Protein AF-0000000079834882 (afdb_homodimer)

Secondary structure (DSSP, 8-state):
----------------------HHHHTPBPSS--HHHH-EEEEEEEEEEEEEEE--HHHH-SEEEEEEETTEEEEEEEETTEEEEEEEEEEEETTEEEEEETTTEEEEEEEE--S-TTEEEEEEEEEETTEEEEEEEEEESSSS--HHHHHHHHHHHHHTTPPPPEE--TTSPPPPPHHHHHHHHHHHHH-/----------------------HHHHTPBPSS--HHHH-EEEEEEEEEEEEEEE--HHHH-SEEEEEEETTEEEEEEEETTEEEEEEEEEEEETTEEEEEETTTEEEEEEEE--S-TTEEEEEEEEEETTEEEEEEEEEESSSS--HHHHHHHHHHHHHTTPPPPEE--TTSPPPPPHHHHHHHHHHHHH-

Seque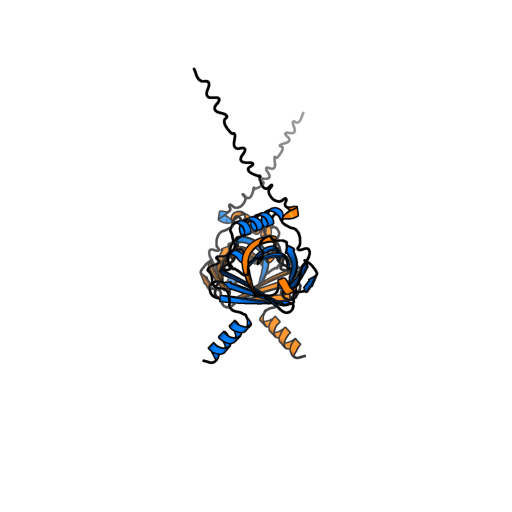nce (382 aa):
MFAVCAIALLCLVCVSDSAPLACKDLVQPMRNLDPPQLEGTWALVAGSLKIIESRSPIELSDSVRVDFYNSTYTQANLFDGQCRYFSSNILIEGHNYNFKVGQSATFNGTLYETSCVDCVVLSFNVDAPTYKSMELYLFSKRREVDQKELEEFGSQVECLNMPKHSVLDPTKELCPDQAAAAAQGENRTKDMFAVCAIALLCLVCVSDSAPLACKDLVQPMRNLDPPQLEGTWALVAGSLKIIESRSPIELSDSVRVDFYNSTYTQANLFDGQCRYFSSNILIEGHNYNFKVGQSATFNGTLYETSCVDCVVLSFNVDAPTYKSMELYLFSKRREVDQKELEEFGSQVECLNMPKHSVLDPTKELCPDQAAAAAQGENRTKD

Nearest PDB structures (foldseek):
  5x7y-assembly1_A  TM=7.797E-01  e=7.920E-04  Canis lupus familiaris
  3zq3-assembly2_B  TM=7.073E-01  e=7.920E-04  Rattus norvegicus
  2dm5-assembly1_A  TM=7.764E-01  e=3.639E-03  Mus musculus
  3kfi-assembly1_A  TM=7.145E-01  e=2.354E-03  Mus musculus
  2q39-assembly1_B  TM=7.006E-01  e=1.142E-02  Bos taurus

Foldseek 3Di:
DPPPPPPPPPPPPPPVPVPPPDPPVVPDPDPDDDVVVVDDDDDDDDDDDDDPDDDDPQRQFLDKDWDDDPQKIKIWTHGPNDIDIDMWGKDDDPQWIKTDDPDFKIKIKGWDDAPDPFKTWMWIWIDGPVDTDIDIDIGGPQLDDDPVRVVVSQVVCVVVVHPGDDRHDSVGDTDDDPVVVVVVVVVVVVD/DPPPPPPPPPPPPCPVPVPPPDPPVVPDPDPDDDVVVVDDDDDDDDDDDDDPDDDDPQRQFLDKDWDDDPQKIKIWTHGPNDIDIDMWGKDDDPQWIKTDDPDFKIKIKGWDDAPDPFKTWMWIWIDGPVDTDIDIDIGGPQLDDDPVRVVVSQVVCVVVVHPGDDRHDSVGDTDDDPVVVVVVVVVVVVD

Solvent-accessible surface area (backbone atoms only — not comparable to full-atom values): 20908 Å² total; per-residue (Å²): 135,84,79,75,77,75,75,74,75,73,73,71,71,72,71,72,68,71,64,75,74,52,51,70,70,47,63,29,60,32,86,77,57,53,74,74,72,61,46,44,68,31,23,50,28,32,37,28,65,32,78,74,45,72,50,52,72,68,73,58,33,47,23,38,29,37,34,32,53,94,56,28,39,34,38,28,35,18,41,92,90,40,72,46,79,47,75,32,59,42,48,74,59,68,33,33,33,37,36,50,54,82,92,62,30,40,34,45,30,40,32,36,50,66,90,45,86,65,45,46,37,38,33,35,35,38,47,32,94,53,41,25,33,42,34,39,38,35,31,20,66,67,34,65,74,53,68,68,54,52,49,49,49,51,50,34,35,52,57,69,71,40,49,82,65,47,72,44,56,59,84,47,69,66,50,68,53,68,70,56,46,54,52,51,55,52,53,54,72,70,99,135,83,80,77,75,74,74,75,75,76,73,72,70,70,71,70,68,70,64,74,74,52,51,70,71,46,63,29,61,31,84,78,57,52,71,75,72,63,47,43,70,31,24,52,28,33,37,27,66,33,77,73,44,73,50,52,72,67,73,58,30,48,24,39,29,37,34,32,52,93,57,27,40,34,38,28,35,19,41,93,89,40,70,46,78,48,72,32,60,42,50,74,60,68,32,33,34,38,36,49,54,82,91,64,31,39,34,46,29,40,32,36,50,67,89,47,84,64,45,46,37,39,33,34,34,39,47,32,94,53,40,25,31,41,34,39,36,36,30,20,65,69,35,64,76,53,67,69,53,52,50,50,49,50,48,33,35,52,57,69,71,41,51,82,64,48,71,45,58,58,82,47,67,64,50,69,53,68,70,57,46,54,52,51,54,52,53,55,72,71,98

Radius of gyration: 29.87 Å; Cα contacts (8 Å, |Δi|>4): 740; chains: 2; bounding box: 100×84×102 Å

pLDDT: mean 81.11, std 17.18, range [33.91, 97.69]

Structure (mmCIF, N/CA/C/O backbone):
data_AF-0000000079834882-model_v1
#
loop_
_entity.id
_entity.type
_entity.pdbx_description
1 polymer 'Apolipoprotein M'
#
loop_
_atom_site.group_PDB
_atom_site.id
_atom_site.type_symbol
_atom_site.label_atom_id
_atom_site.label_alt_id
_atom_site.label_comp_id
_atom_site.label_asym_id
_atom_site.label_entity_id
_atom_site.label_seq_id
_atom_site.pdbx_PDB_ins_code
_atom_site.Cartn_x
_atom_site.Cartn_y
_atom_site.Cartn_z
_atom_site.occupancy
_atom_site.B_iso_or_equiv
_atom_site.auth_seq_id
_atom_site.auth_comp_id
_atom_site.auth_asym_id
_atom_site.auth_atom_id
_atom_site.pdbx_PDB_model_num
ATOM 1 N N . MET A 1 1 ? -34.281 -30.344 -70.25 1 35.03 1 MET A N 1
ATOM 2 C CA . MET A 1 1 ? -34.062 -29.359 -69.188 1 35.03 1 MET A CA 1
ATOM 3 C C . MET A 1 1 ? -33.719 -30.047 -67.875 1 35.03 1 MET A C 1
ATOM 5 O O . MET A 1 1 ? -34.531 -30.781 -67.312 1 35.03 1 MET A O 1
ATOM 9 N N . PHE A 1 2 ? -32.469 -30.5 -67.75 1 38.88 2 PHE A N 1
ATOM 10 C CA . PHE A 1 2 ? -31.859 -31.203 -66.562 1 38.88 2 PHE A CA 1
ATOM 11 C C . PHE A 1 2 ? -31.828 -30.297 -65.375 1 38.88 2 PHE A C 1
ATOM 13 O O . PHE A 1 2 ? -31.312 -29.188 -65.375 1 38.88 2 PHE A O 1
ATOM 20 N N . ALA A 1 3 ? -32.844 -30.406 -64.5 1 41.59 3 ALA A N 1
ATOM 21 C CA . ALA A 1 3 ? -32.969 -29.781 -63.188 1 41.59 3 ALA A CA 1
ATOM 22 C C . ALA A 1 3 ? -31.812 -30.188 -62.281 1 41.59 3 ALA A C 1
ATOM 24 O O . ALA A 1 3 ? -31.688 -31.359 -61.906 1 41.59 3 ALA A O 1
ATOM 25 N N . VAL A 1 4 ? -30.625 -29.609 -62.469 1 44.75 4 VAL A N 1
ATOM 26 C CA . VAL A 1 4 ? -29.531 -29.766 -61.531 1 44.75 4 VAL A CA 1
ATOM 27 C C . VAL A 1 4 ? -29.984 -29.328 -60.125 1 44.75 4 VAL A C 1
ATOM 29 O O . VAL A 1 4 ? -30.359 -28.172 -59.938 1 44.75 4 VAL A O 1
ATOM 32 N N . CYS A 1 5 ? -30.547 -30.25 -59.344 1 38.28 5 CYS A N 1
ATOM 33 C CA . CYS A 1 5 ? -30.781 -30.062 -57.906 1 38.28 5 CYS A CA 1
ATOM 34 C C . CYS A 1 5 ? -29.484 -29.781 -57.156 1 38.28 5 CYS A C 1
ATOM 36 O O . CYS A 1 5 ? -28.609 -30.656 -57.094 1 38.28 5 CYS A O 1
ATOM 38 N N . ALA A 1 6 ? -28.984 -28.578 -57.312 1 42.09 6 ALA A N 1
ATOM 39 C CA . ALA A 1 6 ? -27.859 -28.172 -56.5 1 42.09 6 ALA A CA 1
ATOM 40 C C . ALA A 1 6 ? -28.156 -28.406 -55.031 1 42.09 6 ALA A C 1
ATOM 42 O O . ALA A 1 6 ? -29.062 -27.797 -54.469 1 42.09 6 ALA A O 1
ATOM 43 N N . ILE A 1 7 ? -28.016 -29.594 -54.562 1 38.91 7 ILE A N 1
ATOM 44 C CA . ILE A 1 7 ? -28.031 -29.859 -53.125 1 38.91 7 ILE A CA 1
ATOM 45 C C . ILE A 1 7 ? -27.016 -28.969 -52.438 1 38.91 7 ILE A C 1
ATOM 47 O O . ILE A 1 7 ? -25.812 -29.078 -52.688 1 38.91 7 ILE A O 1
ATOM 51 N N . ALA A 1 8 ? -27.406 -27.734 -52.125 1 39.09 8 ALA A N 1
ATOM 52 C CA . ALA A 1 8 ? -26.609 -26.906 -51.219 1 39.09 8 ALA A CA 1
ATOM 53 C C . ALA A 1 8 ? -26.297 -27.656 -49.938 1 39.09 8 ALA A C 1
ATOM 55 O O . ALA A 1 8 ? -27.188 -28 -49.156 1 39.09 8 ALA A O 1
ATOM 56 N N . LEU A 1 9 ? -25.281 -28.484 -49.969 1 40.34 9 LEU A N 1
ATOM 57 C CA . LEU A 1 9 ? -24.75 -29.016 -48.719 1 40.34 9 LEU A CA 1
ATOM 58 C C . LEU A 1 9 ? -24.484 -27.891 -47.719 1 40.34 9 LEU A C 1
ATOM 60 O O . LEU A 1 9 ? -23.594 -27.062 -47.938 1 40.34 9 LEU A O 1
ATOM 64 N N . LEU A 1 10 ? -25.578 -27.375 -47.062 1 43.09 10 LEU A N 1
ATOM 65 C CA . LEU A 1 10 ? -25.375 -26.531 -45.875 1 43.09 10 LEU A CA 1
ATOM 66 C C . LEU A 1 10 ? -24.406 -27.172 -44.906 1 43.09 10 LEU A C 1
ATOM 68 O O . LEU A 1 10 ? -24.719 -28.188 -44.281 1 43.09 10 LEU A O 1
ATOM 72 N N . CYS A 1 11 ? -23.125 -27.094 -45.219 1 38.34 11 CYS A N 1
ATOM 73 C CA . CYS A 1 11 ? -22.141 -27.438 -44.188 1 38.34 11 CYS A CA 1
ATOM 74 C C . CYS A 1 11 ? -22.484 -26.781 -42.875 1 38.34 11 CYS A C 1
ATOM 76 O O . CYS A 1 11 ? -22.391 -25.562 -42.719 1 38.34 11 CYS A O 1
ATOM 78 N N . LEU A 1 12 ? -23.469 -27.328 -42.156 1 39.97 12 LEU A N 1
ATOM 79 C CA . LEU A 1 12 ? -23.594 -26.969 -40.75 1 39.97 12 LEU A CA 1
ATOM 80 C C . LEU A 1 12 ? -22.25 -27 -40.031 1 39.97 12 LEU A C 1
ATOM 82 O O . LEU A 1 12 ? -21.719 -28.078 -39.75 1 39.97 12 LEU A O 1
ATOM 86 N N . VAL A 1 13 ? -21.344 -26.125 -40.375 1 42.19 13 VAL A N 1
ATOM 87 C CA . VAL A 1 13 ? -20.281 -25.953 -39.375 1 42.19 13 VAL A CA 1
ATOM 88 C C . VAL A 1 13 ? -20.891 -25.906 -37.969 1 42.19 13 VAL A C 1
ATOM 90 O O . VAL A 1 13 ? -21.656 -24.984 -37.656 1 42.19 13 VAL A O 1
ATOM 93 N N . CYS A 1 14 ? -21.281 -27.016 -37.375 1 38.53 14 CYS A N 1
ATOM 94 C CA . CYS A 1 14 ? -21.438 -27.016 -35.938 1 38.53 14 CYS A CA 1
ATOM 95 C C . CYS A 1 14 ? -20.344 -26.188 -35.281 1 38.53 14 CYS A C 1
ATOM 97 O O . CYS A 1 14 ? -19.203 -26.641 -35.156 1 38.53 14 CYS A O 1
ATOM 99 N N . VAL A 1 15 ? -20.25 -24.906 -35.562 1 40.78 15 VAL A N 1
ATOM 100 C CA . VAL A 1 15 ? -19.531 -24.125 -34.562 1 40.78 15 VAL A CA 1
ATOM 101 C C . VAL A 1 15 ? -19.844 -24.656 -33.156 1 40.78 15 VAL A C 1
ATOM 103 O O . VAL A 1 15 ? -20.969 -24.516 -32.656 1 40.78 15 VAL A O 1
ATOM 106 N N . SER A 1 16 ? -19.438 -25.891 -32.75 1 37.31 16 SER A N 1
ATOM 107 C CA . SER A 1 16 ? -19.391 -26.188 -31.328 1 37.31 16 SER A CA 1
ATOM 108 C C . SER A 1 16 ? -19.141 -24.938 -30.5 1 37.31 16 SER A C 1
ATOM 110 O O . SER A 1 16 ? -18.047 -24.391 -30.516 1 37.31 16 SER A O 1
ATOM 112 N N . ASP A 1 17 ? -20.016 -24.031 -30.438 1 41.69 17 ASP A N 1
ATOM 113 C CA . ASP A 1 17 ? -19.969 -23.047 -29.359 1 41.69 17 ASP A CA 1
ATOM 114 C C . ASP A 1 17 ? -19.438 -23.656 -28.078 1 41.69 17 ASP A C 1
ATOM 116 O O . ASP A 1 17 ? -20.125 -24.438 -27.406 1 41.69 17 ASP A O 1
ATOM 120 N N . SER A 1 18 ? -18.234 -24.188 -27.984 1 42.41 18 SER A N 1
ATOM 121 C CA . SER A 1 18 ? -17.75 -24.5 -26.641 1 42.41 18 SER A CA 1
ATOM 122 C C . SER A 1 18 ? -18.406 -23.594 -25.609 1 42.41 18 SER A C 1
ATOM 124 O O . SER A 1 18 ? -18.312 -22.359 -25.688 1 42.41 18 SER A O 1
ATOM 126 N N . ALA A 1 19 ? -19.516 -23.812 -25.141 1 46.69 19 ALA A N 1
ATOM 127 C CA . ALA A 1 19 ? -20.172 -23.078 -24.047 1 46.69 19 ALA A CA 1
ATOM 128 C C . ALA A 1 19 ? -19.141 -22.5 -23.094 1 46.69 19 ALA A C 1
ATOM 130 O O . ALA A 1 19 ? -18.172 -23.188 -22.719 1 46.69 19 ALA A O 1
ATOM 131 N N . PRO A 1 20 ? -19 -21.188 -23.094 1 53.41 20 PRO A N 1
ATOM 132 C CA . PRO A 1 20 ? -18.078 -20.641 -22.078 1 53.41 20 PRO A CA 1
ATOM 133 C C . PRO A 1 20 ? -18.109 -21.422 -20.766 1 53.41 20 PRO A C 1
ATOM 135 O O . PRO A 1 20 ? -19.172 -21.875 -20.344 1 53.41 20 PRO A O 1
ATOM 138 N N . LEU A 1 21 ? -17.078 -22.25 -20.594 1 61.5 21 LEU A N 1
ATOM 139 C CA . LEU A 1 21 ? -17.031 -22.969 -19.328 1 61.5 21 LEU A CA 1
ATOM 140 C C . LEU A 1 21 ? -17.688 -22.156 -18.203 1 61.5 21 LEU A C 1
ATOM 142 O O . LEU A 1 21 ? -17.469 -20.953 -18.094 1 61.5 21 LEU A O 1
ATOM 146 N N . ALA A 1 22 ? -18.781 -22.672 -17.625 1 77.12 22 ALA A N 1
ATOM 147 C CA . ALA A 1 22 ? -19.438 -22.078 -16.453 1 77.12 22 ALA A CA 1
ATOM 148 C C . ALA A 1 22 ? -18.422 -21.734 -15.375 1 77.12 22 ALA A C 1
ATOM 150 O O . ALA A 1 22 ? -17.375 -22.375 -15.258 1 77.12 22 ALA A O 1
ATOM 151 N N . CYS A 1 23 ? -18.516 -20.625 -14.75 1 84.12 23 CYS A N 1
ATOM 152 C CA . CYS A 1 23 ? -17.641 -20.141 -13.688 1 84.12 23 CYS A CA 1
ATOM 153 C C . CYS A 1 23 ? -17.344 -21.234 -12.672 1 84.12 23 CYS A C 1
ATOM 155 O O . CYS A 1 23 ? -16.219 -21.375 -12.219 1 84.12 23 CYS A O 1
ATOM 157 N N . LYS A 1 24 ? -18.312 -22.094 -12.492 1 81.62 24 LYS A N 1
ATOM 158 C CA . LYS A 1 24 ? -18.109 -23.125 -11.484 1 81.62 24 LYS A CA 1
ATOM 159 C C . LYS A 1 24 ? -17 -24.094 -11.906 1 81.62 24 LYS A C 1
ATOM 161 O O . LYS A 1 24 ? -16.219 -24.547 -11.07 1 81.62 24 LYS A O 1
ATOM 166 N N . ASP A 1 25 ? -16.922 -24.312 -13.18 1 86.94 25 ASP A N 1
ATOM 167 C CA . ASP A 1 25 ? -15.93 -25.266 -13.664 1 86.94 25 ASP A CA 1
ATOM 168 C C . ASP A 1 25 ? -14.547 -24.625 -13.758 1 86.94 25 ASP A C 1
ATOM 170 O O . ASP A 1 25 ? -13.523 -25.297 -13.594 1 86.94 25 ASP A O 1
ATOM 174 N N . LEU A 1 26 ? -14.5 -23.344 -13.938 1 88.5 26 LEU A N 1
ATOM 175 C CA . LEU A 1 26 ? -13.25 -22.625 -14.18 1 88.5 26 LEU A CA 1
ATOM 176 C C . LEU A 1 26 ? -12.531 -22.344 -12.867 1 88.5 26 LEU A C 1
ATOM 178 O O . LEU A 1 26 ? -11.312 -22.141 -12.852 1 88.5 26 LEU A O 1
ATOM 182 N N . VAL A 1 27 ? -13.234 -22.297 -11.812 1 92.06 27 VAL A N 1
ATOM 183 C CA . VAL A 1 27 ? -12.609 -21.953 -10.539 1 92.06 27 VAL A CA 1
ATOM 184 C C . VAL A 1 27 ? -12.766 -23.109 -9.555 1 92.06 27 VAL A C 1
ATOM 186 O O . VAL A 1 27 ? -13.148 -22.906 -8.398 1 92.06 27 VAL A O 1
ATOM 189 N N . GLN A 1 28 ? -12.5 -24.312 -10.094 1 91.25 28 GLN A N 1
ATOM 190 C CA . GLN A 1 28 ? -12.516 -25.484 -9.234 1 91.25 28 GLN A CA 1
ATOM 191 C C . GLN A 1 28 ? -11.18 -25.656 -8.508 1 91.25 28 GLN A C 1
ATOM 193 O O . GLN A 1 28 ? -10.117 -25.625 -9.133 1 91.25 28 GLN A O 1
ATOM 198 N N . PRO A 1 29 ? -11.32 -25.812 -7.156 1 90.12 29 PRO A N 1
ATOM 199 C CA . PRO A 1 29 ? -10.078 -26.125 -6.445 1 90.12 29 PRO A CA 1
ATOM 200 C C . PRO A 1 29 ? -9.406 -27.391 -6.957 1 90.12 29 PRO A C 1
ATOM 202 O O . PRO A 1 29 ? -10.086 -28.312 -7.441 1 90.12 29 PRO A O 1
ATOM 205 N N . MET A 1 30 ? -8.164 -27.328 -6.863 1 87.69 30 MET A N 1
ATOM 206 C CA . MET A 1 30 ? -7.41 -28.516 -7.289 1 87.69 30 MET A CA 1
ATOM 207 C C . MET A 1 30 ? -7.812 -29.734 -6.48 1 87.69 30 MET A C 1
ATOM 209 O O . MET A 1 30 ? -7.887 -29.688 -5.25 1 87.69 30 MET A O 1
ATOM 213 N N . ARG A 1 31 ? -8.297 -30.797 -7.008 1 79.81 31 ARG A N 1
ATOM 214 C CA . ARG A 1 31 ? -8.812 -32 -6.344 1 79.81 31 ARG A CA 1
ATOM 215 C C . ARG A 1 31 ? -7.684 -32.844 -5.777 1 79.81 31 ARG A C 1
ATOM 217 O O . ARG A 1 31 ? -7.785 -33.375 -4.664 1 79.81 31 ARG A O 1
ATOM 224 N N . ASN A 1 32 ? -6.668 -33 -6.531 1 69.56 32 ASN A N 1
ATOM 225 C CA . ASN A 1 32 ? -5.605 -33.906 -6.109 1 69.56 32 ASN A CA 1
ATOM 226 C C . ASN A 1 32 ? -4.254 -33.188 -6.039 1 69.56 32 ASN A C 1
ATOM 228 O O . ASN A 1 32 ? -3.498 -33.188 -7.012 1 69.56 32 ASN A O 1
ATOM 232 N N . LEU A 1 33 ? -4.234 -32.25 -4.965 1 66.56 33 LEU A N 1
ATOM 233 C CA . LEU A 1 33 ? -2.92 -31.625 -4.906 1 66.56 33 LEU A CA 1
ATOM 234 C C . LEU A 1 33 ? -1.868 -32.594 -4.398 1 66.56 33 LEU A C 1
ATOM 236 O O . LEU A 1 33 ? -2.074 -33.281 -3.383 1 66.56 33 LEU A O 1
ATOM 240 N N . ASP A 1 34 ? -0.95 -32.969 -5.336 1 65.56 34 ASP A N 1
ATOM 241 C CA . ASP A 1 34 ? 0.293 -33.594 -4.875 1 65.56 34 ASP A CA 1
ATOM 242 C C . ASP A 1 34 ? 1.361 -32.531 -4.613 1 65.56 34 ASP A C 1
ATOM 244 O O . ASP A 1 34 ? 1.835 -31.875 -5.547 1 65.56 34 ASP A O 1
ATOM 248 N N . PRO A 1 35 ? 1.663 -32.281 -3.268 1 64.62 35 PRO A N 1
ATOM 249 C CA . PRO A 1 35 ? 2.631 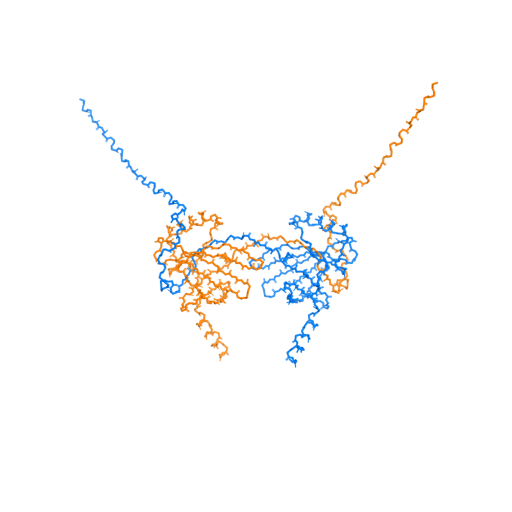-31.25 -2.895 1 64.62 35 PRO A CA 1
ATOM 250 C C . PRO A 1 35 ? 3.902 -31.312 -3.74 1 64.62 35 PRO A C 1
ATOM 252 O O . PRO A 1 35 ? 4.43 -30.266 -4.129 1 64.62 35 PRO A O 1
ATOM 255 N N . PRO A 1 36 ? 4.344 -32.469 -4.113 1 68.75 36 PRO A N 1
ATOM 256 C CA . PRO A 1 36 ? 5.566 -32.5 -4.922 1 68.75 36 PRO A CA 1
ATOM 257 C C . PRO A 1 36 ? 5.402 -31.812 -6.277 1 68.75 36 PRO A C 1
ATOM 259 O O . PRO A 1 36 ? 6.383 -31.344 -6.859 1 68.75 36 PRO A O 1
ATOM 262 N N . GLN A 1 37 ? 4.176 -31.734 -6.715 1 74.94 37 GLN A N 1
ATOM 263 C CA . GLN A 1 37 ? 3.943 -31.141 -8.023 1 74.94 37 GLN A CA 1
ATOM 264 C C . GLN A 1 37 ? 4.141 -29.625 -7.984 1 74.94 37 GLN A C 1
ATOM 266 O O . GLN A 1 37 ? 4.441 -29 -9.008 1 74.94 37 GLN A O 1
ATOM 271 N N . LEU A 1 38 ? 4.051 -29.078 -6.906 1 84.81 38 LEU A N 1
ATOM 272 C CA . LEU A 1 38 ? 4.188 -27.641 -6.742 1 84.81 38 LEU A CA 1
ATOM 273 C C . LEU A 1 38 ? 5.652 -27.25 -6.57 1 84.81 38 LEU A C 1
ATOM 275 O O . LEU A 1 38 ? 6.008 -26.078 -6.727 1 84.81 38 LEU A O 1
ATOM 279 N N . GLU A 1 39 ? 6.469 -28.266 -6.336 1 88.12 39 GLU A N 1
ATOM 280 C CA . GLU A 1 39 ? 7.883 -27.984 -6.09 1 88.12 39 GLU A CA 1
ATOM 281 C C . GLU A 1 39 ? 8.57 -27.469 -7.355 1 88.12 39 GLU A C 1
ATOM 283 O O . GLU A 1 39 ? 8.297 -27.953 -8.453 1 88.12 39 GLU A O 1
ATOM 288 N N . GLY A 1 40 ? 9.406 -26.562 -7.172 1 91.31 40 GLY A N 1
ATOM 289 C CA . GLY A 1 40 ? 10.172 -26.016 -8.289 1 91.31 40 GLY A CA 1
ATOM 290 C C . GLY A 1 40 ? 10.086 -24.516 -8.391 1 91.31 40 GLY A C 1
ATOM 291 O O . GLY A 1 40 ? 9.672 -23.844 -7.441 1 91.31 40 GLY A O 1
ATOM 292 N N . THR A 1 41 ? 10.656 -24.078 -9.539 1 93.75 41 THR A N 1
ATOM 293 C CA . THR A 1 41 ? 10.711 -22.641 -9.82 1 93.75 41 THR A CA 1
ATOM 294 C C . THR A 1 41 ? 9.609 -22.234 -10.789 1 93.75 41 THR A C 1
ATOM 296 O O . THR A 1 41 ? 9.414 -22.891 -11.82 1 93.75 41 THR A O 1
ATOM 299 N N . TRP A 1 42 ? 8.93 -21.234 -10.422 1 95.94 42 TRP A N 1
ATOM 300 C CA . TRP A 1 42 ? 7.828 -20.734 -11.234 1 95.94 42 TRP A CA 1
ATOM 301 C C . TRP A 1 42 ? 8 -19.25 -11.539 1 95.94 42 TRP A C 1
ATOM 303 O O . TRP A 1 42 ? 8.508 -18.484 -10.703 1 95.94 42 TRP A O 1
ATOM 313 N N . ALA A 1 43 ? 7.582 -18.875 -12.703 1 97 43 ALA A N 1
ATOM 314 C CA . ALA A 1 43 ? 7.543 -17.453 -13.078 1 97 43 ALA A CA 1
ATOM 315 C C . ALA A 1 43 ? 6.105 -16.938 -13.117 1 97 43 ALA A C 1
ATOM 317 O O . ALA A 1 43 ? 5.207 -17.625 -13.617 1 97 43 ALA A O 1
ATOM 318 N N . LEU A 1 44 ? 5.945 -15.797 -12.539 1 97.19 44 LEU A N 1
ATOM 319 C CA . LEU A 1 44 ? 4.633 -15.164 -12.641 1 97.19 44 LEU A CA 1
ATOM 320 C C . LEU A 1 44 ? 4.348 -14.734 -14.078 1 97.19 44 LEU A C 1
ATOM 322 O O . LEU A 1 44 ? 5.172 -14.07 -14.703 1 97.19 44 LEU A O 1
ATOM 326 N N . VAL A 1 45 ? 3.209 -15.164 -14.531 1 97.38 45 VAL A N 1
ATOM 327 C CA . VAL A 1 45 ? 2.805 -14.812 -15.891 1 97.38 45 VAL A CA 1
ATOM 328 C C . VAL A 1 45 ? 1.801 -13.664 -15.852 1 97.38 45 VAL A C 1
ATOM 330 O O . VAL A 1 45 ? 1.937 -12.695 -16.594 1 97.38 45 VAL A O 1
ATOM 333 N N . ALA A 1 46 ? 0.831 -13.781 -15.023 1 96.5 46 ALA A N 1
ATOM 334 C CA . ALA A 1 46 ? -0.25 -12.805 -14.922 1 96.5 46 ALA A CA 1
ATOM 335 C C . ALA A 1 46 ? -0.88 -12.828 -13.531 1 96.5 46 ALA A C 1
ATOM 337 O O . ALA A 1 46 ? -0.744 -13.805 -12.797 1 96.5 46 ALA A O 1
ATOM 338 N N . GLY A 1 47 ? -1.453 -11.773 -13.164 1 96.5 47 GLY A N 1
ATOM 339 C CA . GLY A 1 47 ? -2.113 -11.703 -11.875 1 96.5 47 GLY A CA 1
ATOM 340 C C . GLY A 1 47 ? -3.18 -10.625 -11.805 1 96.5 47 GLY A C 1
ATOM 341 O O . GLY A 1 47 ? -3.219 -9.727 -12.656 1 96.5 47 GLY A O 1
ATOM 342 N N . SER A 1 48 ? -4.105 -10.797 -10.906 1 94.25 48 SER A N 1
ATOM 343 C CA . SER A 1 48 ? -5.172 -9.852 -10.586 1 94.25 48 SER A CA 1
ATOM 344 C C . SER A 1 48 ? -5.293 -9.648 -9.078 1 94.25 48 SER A C 1
ATOM 346 O O . SER A 1 48 ? -5.168 -10.602 -8.305 1 94.25 48 SER A O 1
ATOM 348 N N . LEU A 1 49 ? -5.441 -8.438 -8.68 1 89.62 49 LEU A N 1
ATOM 349 C CA . LEU A 1 49 ? -5.543 -8.078 -7.27 1 89.62 49 LEU A CA 1
ATOM 350 C C . LEU A 1 49 ? -6.793 -7.242 -7.012 1 89.62 49 LEU A C 1
ATOM 352 O O . LEU A 1 49 ? -7.055 -6.266 -7.715 1 89.62 49 LEU A O 1
ATOM 356 N N . LYS A 1 50 ? -7.609 -7.711 -6.117 1 85.12 50 LYS A N 1
ATOM 357 C CA . LYS A 1 50 ? -8.781 -6.977 -5.656 1 85.12 50 LYS A CA 1
ATOM 358 C C . LYS A 1 50 ? -8.609 -6.5 -4.219 1 85.12 50 LYS A C 1
ATOM 360 O O . LYS A 1 50 ? -8.492 -7.312 -3.299 1 85.12 50 LYS A O 1
ATOM 365 N N . ILE A 1 51 ? -8.562 -5.203 -4.059 1 79.06 51 ILE A N 1
ATOM 366 C CA . ILE A 1 51 ? -8.484 -4.648 -2.711 1 79.06 51 ILE A CA 1
ATOM 367 C C . ILE A 1 51 ? -9.852 -4.734 -2.037 1 79.06 51 ILE A C 1
ATOM 369 O O . ILE A 1 51 ? -10.844 -4.223 -2.562 1 79.06 51 ILE A O 1
ATOM 373 N N . ILE A 1 52 ? -9.992 -5.484 -1.021 1 75.62 52 ILE A N 1
ATOM 374 C CA . ILE A 1 52 ? -11.234 -5.656 -0.281 1 75.62 52 ILE A CA 1
ATOM 375 C C . ILE A 1 52 ? -11.398 -4.523 0.728 1 75.62 52 ILE A C 1
ATOM 377 O O . ILE A 1 52 ? -12.484 -3.953 0.863 1 75.62 52 ILE A O 1
ATOM 381 N N . GLU A 1 53 ? -10.484 -4.305 1.513 1 70.94 53 GLU A N 1
ATOM 382 C CA . GLU A 1 53 ? -10.445 -3.242 2.514 1 70.94 53 GLU A CA 1
ATOM 383 C C . GLU A 1 53 ? -9.078 -2.553 2.525 1 70.94 53 GLU A C 1
ATOM 385 O O . GLU A 1 53 ? -8.047 -3.207 2.396 1 70.94 53 GLU A O 1
ATOM 390 N N . SER A 1 54 ? -9.133 -1.384 2.217 1 65.69 54 SER A N 1
ATOM 391 C CA . SER A 1 54 ? -7.91 -0.612 2.4 1 65.69 54 SER A CA 1
ATOM 392 C C . SER A 1 54 ? -8.141 0.576 3.33 1 65.69 54 SER A C 1
ATOM 394 O O . SER A 1 54 ? -9.164 1.255 3.236 1 65.69 54 SER A O 1
ATOM 396 N N . ARG A 1 55 ? -7.52 0.469 4.402 1 66.44 55 ARG A N 1
ATOM 397 C CA . ARG A 1 55 ? -7.594 1.594 5.328 1 66.44 55 ARG A CA 1
ATOM 398 C C . ARG A 1 55 ? -6.434 2.561 5.113 1 66.44 55 ARG A C 1
ATOM 400 O O . ARG A 1 55 ? -5.309 2.137 4.848 1 66.44 55 ARG A O 1
ATOM 407 N N . SER A 1 56 ? -6.934 3.809 5.055 1 73.44 56 SER A N 1
ATOM 408 C CA . SER A 1 56 ? -5.879 4.812 4.938 1 73.44 56 SER A CA 1
ATOM 409 C C . SER A 1 56 ? -4.945 4.781 6.141 1 73.44 56 SER A C 1
ATOM 411 O O . SER A 1 56 ? -5.344 4.363 7.23 1 73.44 56 SER A O 1
ATOM 413 N N . PRO A 1 57 ? -3.775 5.133 5.887 1 75.19 57 PRO A N 1
ATOM 414 C CA . PRO A 1 57 ? -2.859 5.215 7.027 1 75.19 57 PRO A CA 1
ATOM 415 C C . PRO A 1 57 ? -3.418 6.051 8.172 1 75.19 57 PRO A C 1
ATOM 417 O O . PRO A 1 57 ? -3.15 5.762 9.344 1 75.19 57 PRO A O 1
ATOM 420 N N . ILE A 1 58 ? -4.266 6.98 7.844 1 83.75 58 ILE A N 1
ATOM 421 C CA . ILE A 1 58 ? -4.844 7.848 8.859 1 83.75 58 ILE A CA 1
ATOM 422 C C . ILE A 1 58 ? -5.84 7.059 9.711 1 83.75 58 ILE A C 1
ATOM 424 O O . ILE A 1 58 ? -5.812 7.125 10.938 1 83.75 58 ILE A O 1
ATOM 428 N N . GLU A 1 59 ? -6.562 6.246 9.055 1 81.06 59 GLU A N 1
ATOM 429 C CA . GLU A 1 59 ? -7.574 5.453 9.742 1 81.06 59 GLU A CA 1
ATOM 430 C C . GLU A 1 59 ? -6.93 4.379 10.617 1 81.06 59 GLU A C 1
ATOM 432 O O . GLU A 1 59 ? -7.492 3.988 11.648 1 81.06 59 GLU A O 1
ATOM 437 N N . LEU A 1 60 ? -5.82 4 10.188 1 80.31 60 LEU A N 1
ATOM 438 C CA . LEU A 1 60 ? -5.148 2.916 10.898 1 80.31 60 LEU A CA 1
ATOM 439 C C . LEU A 1 60 ? -4.355 3.453 12.086 1 80.31 60 LEU A C 1
ATOM 441 O O . LEU A 1 60 ? -3.984 2.695 12.984 1 80.31 60 LEU A O 1
ATOM 445 N N . SER A 1 61 ? -4.133 4.715 12.102 1 88.31 61 SER A N 1
ATOM 446 C CA . SER A 1 61 ? -3.289 5.301 13.133 1 88.31 61 SER A CA 1
ATOM 447 C C . SER A 1 61 ? -4.102 5.66 14.375 1 88.31 61 SER A C 1
ATOM 449 O O . SER A 1 61 ? -5.195 6.223 14.258 1 88.31 61 SER A O 1
ATOM 451 N N . ASP A 1 62 ? -3.609 5.262 15.562 1 92.19 62 ASP A N 1
ATOM 452 C CA . ASP A 1 62 ? -4.188 5.77 16.797 1 92.19 62 ASP A CA 1
ATOM 453 C C . ASP A 1 62 ? -3.881 7.254 16.984 1 92.19 62 ASP A C 1
ATOM 455 O O . ASP A 1 62 ? -4.766 8.039 17.344 1 92.19 62 ASP A O 1
ATOM 459 N N . SER A 1 63 ? -2.652 7.578 16.703 1 95.25 63 SER A N 1
ATOM 460 C CA . SER A 1 63 ? -2.217 8.969 16.75 1 95.25 63 SER A CA 1
ATOM 461 C C . SER A 1 63 ? -0.977 9.188 15.891 1 95.25 63 SER A C 1
ATOM 463 O O . SER A 1 63 ? -0.281 8.234 15.539 1 95.25 63 SER A O 1
ATOM 465 N N . VAL A 1 64 ? -0.815 10.391 15.477 1 95.62 64 VAL A N 1
ATOM 466 C CA . VAL A 1 64 ? 0.364 10.781 14.711 1 95.62 64 VAL A CA 1
ATOM 467 C C . VAL A 1 64 ? 0.954 12.062 15.273 1 95.62 64 VAL A C 1
ATOM 469 O O . VAL A 1 64 ? 0.247 13.062 15.438 1 95.62 64 VAL A O 1
ATOM 472 N N . ARG A 1 65 ? 2.16 12.008 15.625 1 95.88 65 ARG A N 1
ATOM 473 C CA . ARG A 1 65 ? 2.934 13.156 16.094 1 95.88 65 ARG A CA 1
ATOM 474 C C . ARG A 1 65 ? 3.957 13.586 15.039 1 95.88 65 ARG A C 1
ATOM 476 O O . ARG A 1 65 ? 4.621 12.742 14.43 1 95.88 65 ARG A O 1
ATOM 483 N N . VAL A 1 66 ? 4.047 14.883 14.805 1 94.56 66 VAL A N 1
ATOM 484 C CA . VAL A 1 66 ? 5.07 15.398 13.898 1 94.56 66 VAL A CA 1
ATOM 485 C C . VAL A 1 66 ? 5.871 16.5 14.602 1 94.56 66 VAL A C 1
ATOM 487 O O . VAL A 1 66 ? 5.301 17.344 15.281 1 94.56 66 VAL A O 1
ATOM 490 N N . ASP A 1 67 ? 7.168 16.422 14.43 1 93.06 67 ASP A N 1
ATOM 491 C CA . ASP A 1 67 ? 8.07 17.438 14.969 1 93.06 67 ASP A CA 1
ATOM 492 C C . ASP A 1 67 ? 8.844 18.125 13.852 1 93.06 67 ASP A C 1
ATOM 494 O O . ASP A 1 67 ? 9.43 17.469 12.992 1 93.06 67 ASP A O 1
ATOM 498 N N . PHE A 1 68 ? 8.797 19.422 13.914 1 89.56 68 PHE A N 1
ATOM 499 C CA . PHE A 1 68 ? 9.633 20.234 13.039 1 89.56 68 PHE A CA 1
ATOM 500 C C . PHE A 1 68 ? 10.727 20.922 13.844 1 89.56 68 PHE A C 1
ATOM 502 O O . PHE A 1 68 ? 10.438 21.812 14.656 1 89.56 68 PHE A O 1
ATOM 509 N N . TYR A 1 69 ? 11.938 20.453 13.641 1 87.31 69 TYR A N 1
ATOM 510 C CA . TYR A 1 69 ? 13.062 21.078 14.32 1 87.31 69 TYR A CA 1
ATOM 511 C C . TYR A 1 69 ? 14.312 21.062 13.453 1 87.31 69 TYR A C 1
ATOM 513 O O . TYR A 1 69 ? 14.641 20.031 12.852 1 87.31 69 TYR A O 1
ATOM 521 N N . ASN A 1 70 ? 15.055 22.203 13.391 1 85.81 70 ASN A N 1
ATOM 522 C CA . ASN A 1 70 ? 16.359 22.297 12.719 1 85.81 70 ASN A CA 1
ATOM 523 C C . ASN A 1 70 ? 16.297 21.672 11.328 1 85.81 70 ASN A C 1
ATOM 525 O O . ASN A 1 70 ? 17.125 20.812 10.992 1 85.81 70 ASN A O 1
ATOM 529 N N . SER A 1 71 ? 15.312 22 10.562 1 86.25 71 SER A N 1
ATOM 530 C CA . SER A 1 71 ? 15.148 21.578 9.18 1 86.25 71 SER A CA 1
ATOM 531 C C . SER A 1 71 ? 14.969 20.062 9.078 1 86.25 71 SER A C 1
ATOM 533 O O . SER A 1 71 ? 15.484 19.422 8.156 1 86.25 71 SER A O 1
ATOM 535 N N . THR A 1 72 ? 14.469 19.547 10.156 1 88.38 72 THR A N 1
ATOM 536 C CA . THR A 1 72 ? 14.156 18.109 10.164 1 88.38 72 THR A CA 1
ATOM 537 C C . THR A 1 72 ? 12.68 17.891 10.445 1 88.38 72 THR A C 1
ATOM 539 O O . THR A 1 72 ? 12.086 18.562 11.289 1 88.38 72 THR A O 1
ATOM 542 N N . TYR A 1 73 ? 12.18 17 9.688 1 88.69 73 TYR A N 1
ATOM 543 C CA . TYR A 1 73 ? 10.82 16.5 9.875 1 88.69 73 TYR A CA 1
ATOM 544 C C . TYR A 1 73 ? 10.844 15.102 10.508 1 88.69 73 TYR A C 1
ATOM 546 O O . TYR A 1 73 ? 11.461 14.18 9.969 1 88.69 73 TYR A O 1
ATOM 554 N N . THR A 1 74 ? 10.25 15.016 11.719 1 90.62 74 THR A N 1
ATOM 555 C CA . THR A 1 74 ? 10.133 13.703 12.352 1 90.62 74 THR A CA 1
ATOM 556 C C . THR A 1 74 ? 8.664 13.352 12.586 1 90.62 74 THR A C 1
ATOM 558 O O . THR A 1 74 ? 7.906 14.156 13.133 1 90.62 74 THR A O 1
ATOM 561 N N . GLN A 1 75 ? 8.344 12.172 12.133 1 91.88 75 GLN A N 1
ATOM 562 C CA . GLN A 1 75 ? 6.988 11.672 12.328 1 91.88 75 GLN A CA 1
ATOM 563 C C . GLN A 1 75 ? 6.98 10.414 13.195 1 91.88 75 GLN A C 1
ATOM 565 O O . GLN A 1 75 ? 7.832 9.539 13.031 1 91.88 75 GLN A O 1
ATOM 570 N N . ALA A 1 76 ? 6.066 10.438 14.133 1 93.19 76 ALA A N 1
ATOM 571 C CA . ALA A 1 76 ? 5.84 9.273 14.984 1 93.19 76 ALA A CA 1
ATOM 572 C C . ALA A 1 76 ? 4.391 8.805 14.898 1 93.19 76 ALA A C 1
ATOM 574 O O . ALA A 1 76 ? 3.471 9.562 15.211 1 93.19 76 ALA A O 1
ATOM 575 N N . ASN A 1 77 ? 4.223 7.551 14.484 1 92 77 ASN A N 1
ATOM 576 C CA . ASN A 1 77 ? 2.885 6.977 14.367 1 92 77 ASN A CA 1
ATOM 577 C C . ASN A 1 77 ? 2.637 5.914 15.438 1 92 77 ASN A C 1
ATOM 579 O O . ASN A 1 77 ? 3.455 5.008 15.617 1 92 77 ASN A O 1
ATOM 583 N N . LEU A 1 78 ? 1.547 6.148 16.078 1 92.62 78 LEU A N 1
ATOM 584 C CA . LEU A 1 78 ? 1.099 5.117 17.016 1 92.62 78 LEU A CA 1
ATOM 585 C C . LEU A 1 78 ? 0.1 4.18 16.344 1 92.62 78 LEU A C 1
ATOM 587 O O . LEU A 1 78 ? -0.954 4.617 15.875 1 92.62 78 LEU A O 1
ATOM 591 N N . PHE A 1 79 ? 0.549 2.893 16.125 1 82.06 79 PHE A N 1
ATOM 592 C CA . PHE A 1 79 ? -0.29 1.838 15.57 1 82.06 79 PHE A CA 1
ATOM 593 C C . PHE A 1 79 ? -0.437 0.687 16.562 1 82.06 79 PHE A C 1
ATOM 595 O O . PHE A 1 79 ? 0.541 0.006 16.875 1 82.06 79 PHE A O 1
ATOM 602 N N . ASP A 1 80 ? -1.591 0.435 17.031 1 77.94 80 ASP A N 1
ATOM 603 C CA . ASP A 1 80 ? -1.839 -0.697 17.922 1 77.94 80 ASP A CA 1
ATOM 604 C C . ASP A 1 80 ? -0.809 -0.749 19.047 1 77.94 80 ASP A C 1
ATOM 606 O O . ASP A 1 80 ? -0.168 -1.78 19.266 1 77.94 80 ASP A O 1
ATOM 610 N N . GLY A 1 81 ? -0.573 0.352 19.641 1 80.19 81 GLY A N 1
ATOM 611 C CA . GLY A 1 81 ? 0.282 0.444 20.812 1 80.19 81 GLY A CA 1
ATOM 612 C C . GLY A 1 81 ? 1.758 0.528 20.469 1 80.19 81 GLY A C 1
ATOM 613 O O . GLY A 1 81 ? 2.605 0.604 21.359 1 80.19 81 GLY A O 1
ATOM 614 N N . GLN A 1 82 ? 2.137 0.438 19.219 1 83.44 82 GLN A N 1
ATOM 615 C CA . GLN A 1 82 ? 3.533 0.503 18.797 1 83.44 82 GLN A CA 1
ATOM 616 C C . GLN A 1 82 ? 3.834 1.819 18.094 1 83.44 82 GLN A C 1
ATOM 618 O O . GLN A 1 82 ? 3.055 2.266 17.234 1 83.44 82 GLN A O 1
ATOM 623 N N . CYS A 1 83 ? 4.965 2.396 18.5 1 89.19 83 CYS A N 1
ATOM 624 C CA . CYS A 1 83 ? 5.391 3.65 17.891 1 89.19 83 CYS A CA 1
ATOM 625 C C . CYS A 1 83 ? 6.375 3.395 16.75 1 89.19 83 CYS A C 1
ATOM 627 O O . CYS A 1 83 ? 7.359 2.676 16.922 1 89.19 83 CYS A O 1
ATOM 629 N N . ARG A 1 84 ? 6.004 3.912 15.594 1 83.94 84 ARG A N 1
ATOM 630 C CA . ARG A 1 84 ? 6.895 3.883 14.438 1 83.94 84 ARG A CA 1
ATOM 631 C C . ARG A 1 84 ? 7.387 5.285 14.086 1 83.94 84 ARG A C 1
ATOM 633 O O . ARG A 1 84 ? 6.59 6.223 13.992 1 83.94 84 ARG A O 1
ATOM 640 N N . TYR A 1 85 ? 8.734 5.367 13.875 1 85 85 TYR A N 1
ATOM 641 C CA . TYR A 1 85 ? 9.336 6.684 13.672 1 85 85 TYR A CA 1
ATOM 642 C C . TYR A 1 85 ? 9.938 6.801 12.281 1 85 85 TYR A C 1
ATOM 644 O O . TYR A 1 85 ? 10.414 5.812 11.719 1 85 85 TYR A O 1
ATOM 652 N N . PHE A 1 86 ? 9.742 8 11.781 1 82.75 86 PHE A N 1
ATOM 653 C CA . PHE A 1 86 ? 10.391 8.367 10.531 1 82.75 86 PHE A CA 1
ATOM 654 C C . PHE A 1 86 ? 10.906 9.797 10.586 1 82.75 86 PHE A C 1
ATOM 656 O O . PHE A 1 86 ? 10.258 10.672 11.156 1 82.75 86 PHE A O 1
ATOM 663 N N . SER A 1 87 ? 12.117 9.969 10.078 1 86.06 87 SER A N 1
ATOM 664 C CA . SER A 1 87 ? 12.672 11.312 10.047 1 86.06 87 SER A CA 1
ATOM 665 C C . SER A 1 87 ? 13.328 11.609 8.703 1 86.06 87 SER A C 1
ATOM 667 O O . SER A 1 87 ? 13.867 10.711 8.055 1 86.06 87 SER A O 1
ATOM 669 N N . SER A 1 88 ? 13.266 12.789 8.266 1 85.69 88 SER A N 1
ATOM 670 C CA . SER A 1 88 ? 13.906 13.25 7.039 1 85.69 88 SER A CA 1
ATOM 671 C C . SER A 1 88 ? 14.227 14.742 7.109 1 85.69 88 SER A C 1
ATOM 673 O O . SER A 1 88 ? 13.555 15.492 7.812 1 85.69 88 SER A O 1
ATOM 675 N N . ASN A 1 89 ? 15.25 15.07 6.383 1 89.75 89 ASN A N 1
ATOM 676 C CA . ASN A 1 89 ? 15.484 16.5 6.203 1 89.75 89 ASN A CA 1
ATOM 677 C C . ASN A 1 89 ? 14.398 17.141 5.336 1 89.75 89 ASN A C 1
ATOM 679 O O . ASN A 1 89 ? 13.914 16.516 4.387 1 89.75 89 ASN A O 1
ATOM 683 N N . ILE A 1 90 ? 14.023 18.344 5.734 1 88.81 90 ILE A N 1
ATOM 684 C CA . ILE A 1 90 ? 12.977 19.047 5 1 88.81 90 ILE A CA 1
ATOM 685 C C . ILE A 1 90 ? 13.516 20.391 4.504 1 88.81 90 ILE A C 1
ATOM 687 O O . ILE A 1 90 ? 14.281 21.062 5.207 1 88.81 90 ILE A O 1
ATOM 691 N N . LEU A 1 91 ? 13.242 20.688 3.297 1 88.5 91 LEU A N 1
ATOM 692 C CA . LEU A 1 91 ? 13.547 22 2.715 1 88.5 91 LEU A CA 1
ATOM 693 C C . LEU A 1 91 ? 12.273 22.828 2.549 1 88.5 91 LEU A C 1
ATOM 695 O O . LEU A 1 91 ? 11.328 22.391 1.882 1 88.5 91 LEU A O 1
ATOM 699 N N . ILE A 1 92 ? 12.289 23.969 3.164 1 86.44 92 ILE A N 1
ATOM 700 C CA . ILE A 1 92 ? 11.125 24.844 3.088 1 86.44 92 ILE A CA 1
ATOM 701 C C . ILE A 1 92 ? 11.492 26.125 2.32 1 86.44 92 ILE A C 1
ATOM 703 O O . ILE A 1 92 ? 12.484 26.781 2.635 1 86.44 92 ILE A O 1
ATOM 707 N N . GLU A 1 93 ? 10.812 26.359 1.271 1 86.75 93 GLU A N 1
ATOM 708 C CA . GLU A 1 93 ? 10.93 27.578 0.474 1 86.75 93 GLU A CA 1
ATOM 709 C C . GLU A 1 93 ? 9.578 28.266 0.333 1 86.75 93 GLU A C 1
ATOM 711 O O . GLU A 1 93 ? 8.773 27.906 -0.537 1 86.75 93 GLU A O 1
ATOM 716 N N . GLY A 1 94 ? 9.438 29.328 1.12 1 83.88 94 GLY A N 1
ATOM 717 C CA . GLY A 1 94 ? 8.109 29.938 1.177 1 83.88 94 GLY A CA 1
ATOM 718 C C . GLY A 1 94 ? 7.055 29 1.728 1 83.88 94 GLY A C 1
ATOM 719 O O . GLY A 1 94 ? 7.195 28.484 2.836 1 83.88 94 GLY A O 1
ATOM 720 N N . HIS A 1 95 ? 6.02 28.797 0.913 1 88.06 95 HIS A N 1
ATOM 721 C CA . HIS A 1 95 ? 4.941 27.922 1.352 1 88.06 95 HIS A CA 1
ATOM 722 C C . HIS A 1 95 ? 5.145 26.5 0.828 1 88.06 95 HIS A C 1
ATOM 724 O O . HIS A 1 95 ? 4.348 25.609 1.12 1 88.06 95 HIS A O 1
ATOM 730 N N . ASN A 1 96 ? 6.207 26.375 0.134 1 89.69 96 ASN A N 1
ATOM 731 C CA . ASN A 1 96 ? 6.5 25.047 -0.396 1 89.69 96 ASN A CA 1
ATOM 732 C C . ASN A 1 96 ? 7.547 24.328 0.448 1 89.69 96 ASN A C 1
ATOM 734 O O . ASN A 1 96 ? 8.406 24.969 1.053 1 89.69 96 ASN A O 1
ATOM 738 N N . TYR A 1 97 ? 7.367 23.062 0.513 1 89.38 97 TYR A N 1
ATOM 739 C CA . TYR A 1 97 ? 8.406 22.266 1.159 1 89.38 97 TYR A CA 1
ATOM 740 C C . TYR A 1 97 ? 8.602 20.938 0.441 1 89.38 97 TYR A C 1
ATOM 742 O O . TYR A 1 97 ? 7.734 20.5 -0.325 1 89.38 97 TYR A O 1
ATOM 750 N N . ASN A 1 98 ? 9.742 20.375 0.593 1 91.06 98 ASN A N 1
ATOM 751 C CA . ASN A 1 98 ? 9.992 19.047 0.016 1 91.06 98 ASN A CA 1
ATOM 752 C C . ASN A 1 98 ? 10.891 18.203 0.915 1 91.06 98 ASN A C 1
ATOM 754 O O . ASN A 1 98 ? 11.695 18.75 1.678 1 91.06 98 ASN A O 1
ATOM 758 N N . PHE A 1 99 ? 10.617 17 0.937 1 87.38 99 PHE A N 1
ATOM 759 C CA . PHE A 1 99 ? 11.492 16.047 1.602 1 87.38 99 PHE A CA 1
ATOM 760 C C . PHE A 1 99 ? 11.484 14.703 0.868 1 87.38 99 PHE A C 1
ATOM 762 O O . PHE A 1 99 ? 10.672 14.484 -0.027 1 87.38 99 PHE A O 1
ATOM 769 N N . LYS A 1 100 ? 12.508 13.914 1.142 1 84.62 100 LYS A N 1
ATOM 770 C CA . LYS A 1 100 ? 12.664 12.602 0.514 1 84.62 100 LYS A CA 1
ATOM 771 C C . LYS A 1 100 ? 12.656 11.484 1.557 1 84.62 100 LYS A C 1
ATOM 773 O O . LYS A 1 100 ? 13.086 11.695 2.695 1 84.62 100 LYS A O 1
ATOM 778 N N . VAL A 1 101 ? 11.992 10.531 1.206 1 72.25 101 VAL A N 1
ATOM 779 C CA . VAL A 1 101 ? 12.07 9.312 1.998 1 72.25 101 VAL A CA 1
ATOM 780 C C . VAL A 1 101 ? 12.758 8.211 1.188 1 72.25 101 VAL A C 1
ATOM 782 O O . VAL A 1 101 ? 12.25 7.801 0.14 1 72.25 101 VAL A O 1
ATOM 785 N N . GLY A 1 102 ? 13.812 7.742 1.733 1 71 102 GLY A N 1
ATOM 786 C CA . GLY A 1 102 ? 14.594 6.805 0.944 1 71 102 GLY A CA 1
ATOM 787 C C . GLY A 1 102 ? 15.18 7.426 -0.313 1 71 102 GLY A C 1
ATOM 788 O O . GLY A 1 102 ? 15.539 8.602 -0.32 1 71 102 GLY A O 1
ATOM 789 N N . GLN A 1 103 ? 15.391 6.531 -1.297 1 68.06 103 GLN A N 1
ATOM 790 C CA . GLN A 1 103 ? 16.031 6.992 -2.521 1 68.06 103 GLN A CA 1
ATOM 791 C C . GLN A 1 103 ? 15 7.27 -3.613 1 68.06 103 GLN A C 1
ATOM 793 O O . GLN A 1 103 ? 15.297 7.961 -4.59 1 68.06 103 GLN A O 1
ATOM 798 N N . SER A 1 104 ? 13.82 6.84 -3.408 1 73.94 104 SER A N 1
ATOM 799 C CA . SER A 1 104 ? 12.961 6.824 -4.59 1 73.94 104 SER A CA 1
ATOM 800 C C . SER A 1 104 ? 11.656 7.57 -4.336 1 73.94 104 SER A C 1
ATOM 802 O O . SER A 1 104 ? 10.883 7.812 -5.262 1 73.94 104 SER A O 1
ATOM 804 N N . ALA A 1 105 ? 11.406 7.922 -3.135 1 78.44 105 ALA A N 1
ATOM 805 C CA . ALA A 1 105 ? 10.141 8.586 -2.855 1 78.44 105 ALA A CA 1
ATOM 806 C C . ALA A 1 105 ? 10.344 10.07 -2.574 1 78.44 105 ALA A C 1
ATOM 808 O O . ALA A 1 105 ? 11.164 10.445 -1.728 1 78.44 105 ALA A O 1
ATOM 809 N N . THR A 1 106 ? 9.688 10.914 -3.283 1 86.44 106 THR A N 1
ATOM 810 C CA . THR A 1 106 ? 9.758 12.359 -3.086 1 86.44 106 THR A CA 1
ATOM 811 C C . THR A 1 106 ? 8.414 12.906 -2.607 1 86.44 106 THR A C 1
ATOM 813 O O . THR A 1 106 ? 7.359 12.484 -3.08 1 86.44 106 THR A O 1
ATOM 816 N N . PHE A 1 107 ? 8.523 13.82 -1.721 1 89.06 107 PHE A N 1
ATOM 817 C CA . PHE A 1 107 ? 7.355 14.492 -1.163 1 89.06 107 PHE A CA 1
ATOM 818 C C . PHE A 1 107 ? 7.438 16 -1.387 1 89.06 107 PHE A C 1
ATOM 820 O O . PHE A 1 107 ? 8.398 16.641 -0.966 1 89.06 107 PHE A O 1
ATOM 827 N N . ASN A 1 108 ? 6.516 16.516 -2.154 1 92.38 108 ASN A N 1
ATOM 828 C CA . ASN A 1 108 ? 6.391 17.953 -2.385 1 92.38 108 ASN A CA 1
ATOM 829 C C . ASN A 1 108 ? 5.102 18.516 -1.784 1 92.38 108 ASN A C 1
ATOM 831 O O . ASN A 1 108 ? 4.008 18.016 -2.09 1 92.38 108 ASN A O 1
ATOM 835 N N . GLY A 1 109 ? 5.309 19.5 -1.005 1 93.19 109 GLY A N 1
ATOM 836 C CA . GLY A 1 109 ? 4.125 19.922 -0.272 1 93.19 109 GLY A CA 1
ATOM 837 C C . GLY A 1 109 ? 3.941 21.438 -0.265 1 93.19 109 GLY A C 1
ATOM 838 O O . GLY A 1 109 ? 4.805 22.172 -0.748 1 93.19 109 GLY A O 1
ATOM 839 N N . THR A 1 110 ? 2.768 21.875 0.156 1 92.56 110 THR A N 1
ATOM 840 C CA . THR A 1 110 ? 2.342 23.266 0.302 1 92.56 110 THR A CA 1
ATOM 841 C C . THR A 1 110 ? 1.702 23.484 1.669 1 92.56 110 THR A C 1
ATOM 843 O O . THR A 1 110 ? 0.926 22.656 2.145 1 92.56 110 THR A O 1
ATOM 846 N N . LEU A 1 111 ? 2.109 24.562 2.266 1 92.56 111 LEU A N 1
ATOM 847 C CA . LEU A 1 111 ? 1.439 25.016 3.477 1 92.56 111 LEU A CA 1
ATOM 848 C C . LEU A 1 111 ? 0.278 25.953 3.137 1 92.56 111 LEU A C 1
ATOM 850 O O . LEU A 1 111 ? 0.414 26.828 2.291 1 92.56 111 LEU A O 1
ATOM 854 N N . TYR A 1 112 ? -0.861 25.75 3.844 1 93 112 TYR A N 1
ATOM 855 C CA . TYR A 1 112 ? -2.055 26.531 3.523 1 93 112 TYR A CA 1
ATOM 856 C C . TYR A 1 112 ? -2.428 27.453 4.672 1 93 112 TYR A C 1
ATOM 858 O O . TYR A 1 112 ? -2.094 27.188 5.832 1 93 112 TYR A O 1
ATOM 866 N N . GLU A 1 113 ? -3.125 28.453 4.258 1 91.81 113 GLU A N 1
ATOM 867 C CA . GLU A 1 113 ? -3.695 29.344 5.27 1 91.81 113 GLU A CA 1
ATOM 868 C C . GLU A 1 113 ? -4.84 28.672 6.016 1 91.81 113 GLU A C 1
ATOM 870 O O . GLU A 1 113 ? -5.605 27.906 5.426 1 91.81 113 GLU A O 1
ATOM 875 N N . THR A 1 114 ? -4.898 28.906 7.285 1 92.5 114 THR A N 1
ATOM 876 C CA . THR A 1 114 ? -6.008 28.438 8.109 1 92.5 114 THR A CA 1
ATOM 877 C C . THR A 1 114 ? -6.363 29.469 9.172 1 92.5 114 THR 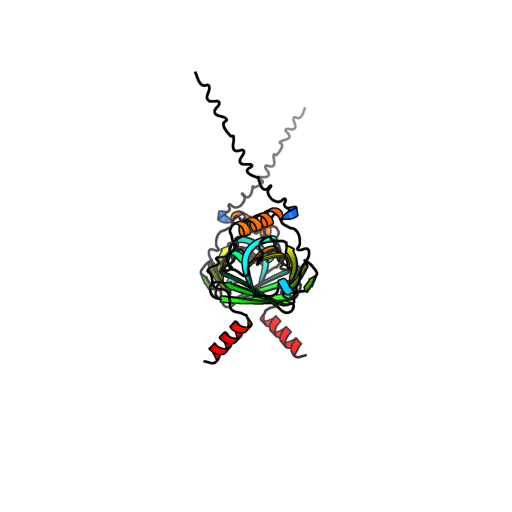A C 1
ATOM 879 O O . THR A 1 114 ? -5.5 30.219 9.633 1 92.5 114 THR A O 1
ATOM 882 N N . SER A 1 115 ? -7.617 29.484 9.484 1 91.75 115 SER A N 1
ATOM 883 C CA . SER A 1 115 ? -8.062 30.391 10.539 1 91.75 115 SER A CA 1
ATOM 884 C C . SER A 1 115 ? -7.711 29.859 11.922 1 91.75 115 SER A C 1
ATOM 886 O O . SER A 1 115 ? -7.773 30.578 12.914 1 91.75 115 SER A O 1
ATOM 888 N N . CYS A 1 116 ? -7.305 28.656 11.961 1 92.75 116 CYS A N 1
ATOM 889 C CA . CYS A 1 116 ? -6.895 28.031 13.211 1 92.75 116 CYS A CA 1
ATOM 890 C C . CYS A 1 116 ? -5.504 28.5 13.625 1 92.75 116 CYS A C 1
ATOM 892 O O . CYS A 1 116 ? -4.52 28.188 12.953 1 92.75 116 CYS A O 1
ATOM 894 N N . VAL A 1 117 ? -5.328 29.234 14.727 1 88.44 117 VAL A N 1
ATOM 895 C CA . VAL A 1 117 ? -4.113 29.953 15.102 1 88.44 117 VAL A CA 1
ATOM 896 C C . VAL A 1 117 ? -3.039 28.953 15.531 1 88.44 117 VAL A C 1
ATOM 898 O O . VAL A 1 117 ? -1.85 29.172 15.289 1 88.44 117 VAL A O 1
ATOM 901 N N . ASP A 1 118 ? -3.277 27.906 16.094 1 92.88 118 ASP A N 1
ATOM 902 C CA . ASP A 1 118 ? -2.262 26.953 16.531 1 92.88 118 ASP A CA 1
ATOM 903 C C . ASP A 1 118 ? -2.373 25.641 15.75 1 92.88 118 ASP A C 1
ATOM 905 O O . ASP A 1 118 ? -2.211 24.562 16.328 1 92.88 118 ASP A O 1
ATOM 909 N N . CYS A 1 119 ? -2.715 25.859 14.484 1 95.31 119 CYS A N 1
ATOM 910 C CA . CYS A 1 119 ? -2.812 24.719 13.57 1 95.31 119 CYS A CA 1
ATOM 911 C C . CYS A 1 119 ? -1.95 24.938 12.336 1 95.31 119 CYS A C 1
ATOM 913 O O . CYS A 1 119 ? -1.518 26.062 12.062 1 95.31 119 CYS A O 1
ATOM 915 N N . VAL A 1 120 ? -1.71 23.812 11.703 1 93.94 120 VAL A N 1
ATOM 916 C CA . VAL A 1 120 ? -1.057 23.828 10.398 1 93.94 120 VAL A CA 1
ATOM 917 C C . VAL A 1 120 ? -1.825 22.922 9.43 1 93.94 120 VAL A C 1
ATOM 919 O O . VAL A 1 120 ? -2.203 21.812 9.773 1 93.94 120 VAL A O 1
ATOM 922 N N . VAL A 1 121 ? -2.135 23.516 8.305 1 95.31 121 VAL A N 1
ATOM 923 C CA . VAL A 1 121 ? -2.684 22.734 7.211 1 95.31 121 VAL A CA 1
ATOM 924 C C . VAL A 1 121 ? -1.642 22.594 6.102 1 95.31 121 VAL A C 1
ATOM 926 O O . VAL A 1 121 ? -1.138 23.594 5.582 1 95.31 121 VAL A O 1
ATOM 929 N N . LEU A 1 122 ? -1.328 21.344 5.848 1 94.31 122 LEU A N 1
ATOM 930 C CA . LEU A 1 122 ? -0.326 21.125 4.809 1 94.31 122 LEU A CA 1
ATOM 931 C C . LEU A 1 122 ? -0.72 19.969 3.898 1 94.31 122 LEU A C 1
ATOM 933 O O . LEU A 1 122 ? -1.431 19.062 4.32 1 94.31 122 LEU A O 1
ATOM 937 N N . SER A 1 123 ? -0.357 20.109 2.67 1 94.81 123 SER A N 1
ATOM 938 C CA . SER A 1 123 ? -0.531 19.031 1.695 1 94.81 123 SER A CA 1
ATOM 939 C C . SER A 1 123 ? 0.812 18.547 1.164 1 94.81 123 SER A C 1
ATOM 941 O O . SER A 1 123 ? 1.813 19.266 1.243 1 94.81 123 SER A O 1
ATOM 943 N N . PHE A 1 124 ? 0.79 17.328 0.793 1 91.44 124 PHE A N 1
ATOM 944 C CA . PHE A 1 124 ? 1.934 16.938 -0.021 1 91.44 124 PHE A CA 1
ATOM 945 C C . PHE A 1 124 ? 1.537 15.867 -1.034 1 91.44 124 PHE A C 1
ATOM 947 O O . PHE A 1 124 ? 0.564 15.133 -0.828 1 91.44 124 PHE A O 1
ATOM 954 N N . ASN A 1 125 ? 2.242 15.969 -2.131 1 91.31 125 ASN A N 1
ATOM 955 C CA . ASN A 1 125 ? 2.195 14.938 -3.158 1 91.31 125 ASN A CA 1
ATOM 956 C C . ASN A 1 125 ? 3.299 13.898 -2.961 1 91.31 125 ASN A C 1
ATOM 958 O O . ASN A 1 125 ? 4.465 14.258 -2.781 1 91.31 125 ASN A O 1
ATOM 962 N N . VAL A 1 126 ? 2.816 12.734 -2.873 1 86.38 126 VAL A N 1
ATOM 963 C CA . VAL A 1 126 ? 3.766 11.633 -2.811 1 86.38 126 VAL A CA 1
ATOM 964 C C . VAL A 1 126 ? 4.023 11.094 -4.215 1 86.38 126 VAL A C 1
ATOM 966 O O . VAL A 1 126 ? 3.082 10.758 -4.941 1 86.38 126 VAL A O 1
ATOM 969 N N . ASP A 1 127 ? 5.246 11.164 -4.586 1 85.5 127 ASP A N 1
ATOM 970 C CA . ASP A 1 127 ? 5.676 10.555 -5.84 1 85.5 127 ASP A CA 1
ATOM 971 C C . ASP A 1 127 ? 6.652 9.406 -5.586 1 85.5 127 ASP A C 1
ATOM 973 O O . ASP A 1 127 ? 7.855 9.625 -5.445 1 85.5 127 ASP A O 1
ATOM 977 N N . ALA A 1 128 ? 6.105 8.258 -5.469 1 75.44 128 ALA A N 1
ATOM 978 C CA . ALA A 1 128 ? 6.871 7.02 -5.344 1 75.44 128 ALA A CA 1
ATOM 979 C C . ALA A 1 128 ? 6.621 6.098 -6.535 1 75.44 128 ALA A C 1
ATOM 981 O O . ALA A 1 128 ? 5.629 6.254 -7.25 1 75.44 128 ALA A O 1
ATOM 982 N N . PRO A 1 129 ? 7.551 5.246 -6.812 1 65.56 129 PRO A N 1
ATOM 983 C CA . PRO A 1 129 ? 7.422 4.391 -7.992 1 65.56 129 PRO A CA 1
ATOM 984 C C . PRO A 1 129 ? 6.086 3.65 -8.039 1 65.56 129 PRO A C 1
ATOM 986 O O . PRO A 1 129 ? 5.48 3.529 -9.109 1 65.56 129 PRO A O 1
ATOM 989 N N . THR A 1 130 ? 5.496 3.193 -6.93 1 62.19 130 THR A N 1
ATOM 990 C CA . THR A 1 130 ? 4.309 2.344 -6.941 1 62.19 130 THR A CA 1
ATOM 991 C C . THR A 1 130 ? 3.111 3.08 -6.348 1 62.19 130 THR A C 1
ATOM 993 O O . THR A 1 130 ? 2.02 2.518 -6.246 1 62.19 130 THR A O 1
ATOM 996 N N . TYR A 1 131 ? 3.42 4.254 -5.969 1 70.12 131 TYR A N 1
ATOM 997 C CA . TYR A 1 131 ? 2.373 4.938 -5.215 1 70.12 131 TYR A CA 1
ATOM 998 C C . TYR A 1 131 ? 2.461 6.445 -5.398 1 70.12 131 TYR A C 1
ATOM 1000 O O . TYR A 1 131 ? 3.482 7.059 -5.074 1 70.12 131 TYR A O 1
ATOM 1008 N N . LYS A 1 132 ? 1.444 7.027 -6.016 1 78.12 132 LYS A N 1
ATOM 1009 C CA . LYS A 1 132 ? 1.31 8.484 -6.082 1 78.12 132 LYS A CA 1
ATOM 1010 C C . LYS A 1 132 ? 0.022 8.945 -5.406 1 78.12 132 LYS A C 1
ATOM 1012 O O . LYS A 1 132 ? -1.048 8.383 -5.645 1 78.12 132 LYS A O 1
ATOM 1017 N N . SER A 1 133 ? 0.157 9.766 -4.551 1 84.5 133 SER A N 1
ATOM 1018 C CA . SER A 1 133 ? -1.021 10.258 -3.848 1 84.5 133 SER A CA 1
ATOM 1019 C C . SER A 1 133 ? -0.934 11.758 -3.611 1 84.5 133 SER A C 1
ATOM 1021 O O . SER A 1 133 ? 0.141 12.352 -3.73 1 84.5 133 SER A O 1
ATOM 1023 N N . MET A 1 134 ? -2.01 12.352 -3.443 1 89.12 134 MET A N 1
ATOM 1024 C CA . MET A 1 134 ? -2.16 13.68 -2.844 1 89.12 134 MET A CA 1
ATOM 1025 C C . MET A 1 134 ? -2.752 13.57 -1.441 1 89.12 134 MET A C 1
ATOM 1027 O O . MET A 1 134 ? -3.742 12.875 -1.23 1 89.12 134 MET A O 1
ATOM 1031 N N . GLU A 1 135 ? -2.078 14.18 -0.54 1 93.69 135 GLU A N 1
ATOM 1032 C CA . GLU A 1 135 ? -2.523 14.07 0.847 1 93.69 135 GLU A CA 1
ATOM 1033 C C . GLU A 1 135 ? -2.648 15.445 1.497 1 93.69 135 GLU A C 1
ATOM 1035 O O . GLU A 1 135 ? -1.883 16.359 1.181 1 93.69 135 GLU A O 1
ATOM 1040 N N . LEU A 1 136 ? -3.65 15.672 2.295 1 96.06 136 LEU A N 1
ATOM 1041 C CA . LEU A 1 136 ? -3.889 16.891 3.062 1 96.06 136 LEU A CA 1
ATOM 1042 C C . LEU A 1 136 ? -4.074 16.578 4.543 1 96.06 136 LEU A C 1
ATOM 1044 O O . LEU A 1 136 ? -4.824 15.664 4.895 1 96.06 136 LEU A O 1
ATOM 1048 N N . TYR A 1 137 ? -3.389 17.359 5.363 1 96.81 137 TYR A N 1
ATOM 1049 C CA . TYR A 1 137 ? -3.426 17.078 6.797 1 96.81 137 TYR A CA 1
ATOM 1050 C C . TYR A 1 137 ? -3.686 18.359 7.594 1 96.81 137 TYR A C 1
ATOM 1052 O O . TYR A 1 137 ? -3.211 19.438 7.223 1 96.81 137 TYR A O 1
ATOM 1060 N N . LEU A 1 138 ? -4.367 18.203 8.625 1 97.69 138 LEU A N 1
ATOM 1061 C CA . LEU A 1 138 ? -4.543 19.219 9.656 1 97.69 138 LEU A CA 1
ATOM 1062 C C . LEU A 1 138 ? -3.811 18.828 10.938 1 97.69 138 LEU A C 1
ATOM 1064 O O . LEU A 1 138 ? -4.109 17.781 11.531 1 97.69 138 LEU A O 1
ATOM 1068 N N . PHE A 1 139 ? -2.869 19.625 11.32 1 97 139 PHE A N 1
ATOM 1069 C CA . PHE A 1 139 ? -2.145 19.422 12.562 1 97 139 PHE A CA 1
ATOM 1070 C C . PHE A 1 139 ? -2.498 20.516 13.578 1 97 139 PHE A C 1
ATOM 1072 O O . PHE A 1 139 ? -2.828 21.641 13.195 1 97 139 PHE A O 1
ATOM 1079 N N . SER A 1 140 ? -2.398 20.109 14.867 1 96.94 140 SER A N 1
ATOM 1080 C CA . SER A 1 140 ? -2.662 21.062 15.93 1 96.94 140 SER A CA 1
ATOM 1081 C C . SER A 1 140 ? -1.724 20.844 17.109 1 96.94 140 SER A C 1
ATOM 1083 O O . SER A 1 140 ? -1.362 19.719 17.422 1 96.94 140 SER A O 1
ATOM 1085 N N . LYS A 1 141 ? -1.406 21.953 17.75 1 94.31 141 LYS A N 1
ATOM 1086 C CA . LYS A 1 141 ? -0.648 21.875 18.984 1 94.31 141 LYS A CA 1
ATOM 1087 C C . LYS A 1 141 ? -1.541 21.438 20.141 1 94.31 141 LYS A C 1
ATOM 1089 O O . LYS A 1 141 ? -1.055 20.891 21.141 1 94.31 141 LYS A O 1
ATOM 1094 N N . ARG A 1 142 ? -2.869 21.516 19.969 1 92.38 142 ARG A N 1
ATOM 1095 C CA . ARG A 1 142 ? -3.83 21.234 21.016 1 92.38 142 ARG A CA 1
ATOM 1096 C C . ARG A 1 142 ? -4.367 19.812 20.906 1 92.38 142 ARG A C 1
ATOM 1098 O O . ARG A 1 142 ? -5.043 19.312 21.812 1 92.38 142 ARG A O 1
ATOM 1105 N N . ARG A 1 143 ? -4.219 19.156 19.906 1 90 143 ARG A N 1
ATOM 1106 C CA . ARG A 1 143 ? -4.75 17.828 19.625 1 90 143 ARG A CA 1
ATOM 1107 C C . ARG A 1 143 ? -6.215 17.906 19.203 1 90 143 ARG A C 1
ATOM 1109 O O . ARG A 1 143 ? -6.586 17.422 18.141 1 90 143 ARG A O 1
ATOM 1116 N N . GLU A 1 144 ? -6.949 18.516 20.141 1 92.44 144 GLU A N 1
ATOM 1117 C CA . GLU A 1 144 ? -8.359 18.703 19.812 1 92.44 144 GLU A CA 1
ATOM 1118 C C . GLU A 1 144 ? -8.625 20.109 19.281 1 92.44 144 GLU A C 1
ATOM 1120 O O . GLU A 1 144 ? -8.109 21.094 19.828 1 92.44 144 GLU A O 1
ATOM 1125 N N . VAL A 1 145 ? -9.414 20.172 18.156 1 96.31 145 VAL A N 1
ATOM 1126 C CA . VAL A 1 145 ? -9.734 21.469 17.594 1 96.31 145 VAL A CA 1
ATOM 1127 C C . VAL A 1 145 ? -11.242 21.719 17.672 1 96.31 145 VAL A C 1
ATOM 1129 O O . VAL A 1 145 ? -12.016 20.781 17.906 1 96.31 145 VAL A O 1
ATOM 1132 N N . ASP A 1 146 ? -11.586 22.938 17.516 1 95.25 146 ASP A N 1
ATOM 1133 C CA . ASP A 1 146 ? -13.008 23.281 17.516 1 95.25 146 ASP A CA 1
ATOM 1134 C C . ASP A 1 146 ? -13.703 22.781 16.25 1 95.25 146 ASP A C 1
ATOM 1136 O O . ASP A 1 146 ? -13.055 22.609 15.219 1 95.25 146 ASP A O 1
ATOM 1140 N N . GLN A 1 147 ? -14.992 22.625 16.453 1 95.44 147 GLN A N 1
ATOM 1141 C CA . GLN A 1 147 ? -15.781 22.125 15.336 1 95.44 147 GLN A CA 1
ATOM 1142 C C . GLN A 1 147 ? -15.648 23.031 14.117 1 95.44 147 GLN A C 1
ATOM 1144 O O . GLN A 1 147 ? -15.578 22.547 12.984 1 95.44 147 GLN A O 1
ATOM 1149 N N . LYS A 1 148 ? -15.641 24.328 14.414 1 95.12 148 LYS A N 1
ATOM 1150 C CA . LYS A 1 148 ? -15.531 25.266 13.312 1 95.12 148 LYS A CA 1
ATOM 1151 C C . LYS A 1 148 ? -14.219 25.078 12.555 1 95.12 148 LYS A C 1
ATOM 1153 O O . LYS A 1 148 ? -14.18 25.234 11.328 1 95.12 148 LYS A O 1
ATOM 1158 N N . GLU A 1 149 ? -13.172 24.828 13.242 1 96.12 149 GLU A N 1
ATOM 1159 C CA . GLU A 1 149 ? -11.859 24.594 12.641 1 96.12 149 GLU A CA 1
ATOM 1160 C C . GLU A 1 149 ? -11.844 23.312 11.82 1 96.12 149 GLU A C 1
ATOM 1162 O O . GLU A 1 149 ? -11.258 23.266 10.734 1 96.12 149 GLU A O 1
ATOM 1167 N N . LEU A 1 150 ? -12.484 22.266 12.289 1 96.19 150 LEU A N 1
ATOM 1168 C CA . LEU A 1 150 ? -12.602 21.016 11.562 1 96.19 150 LEU A CA 1
ATOM 1169 C C . LEU A 1 150 ? -13.453 21.188 10.305 1 96.19 150 LEU A C 1
ATOM 1171 O O . LEU A 1 150 ? -13.148 20.609 9.258 1 96.19 150 LEU A O 1
ATOM 1175 N N . GLU A 1 151 ? -14.5 21.969 10.43 1 94.88 151 GLU A N 1
ATOM 1176 C CA . GLU A 1 151 ? -15.352 22.25 9.281 1 94.88 151 GLU A CA 1
ATOM 1177 C C . GLU A 1 151 ? -14.594 23.016 8.203 1 94.88 151 GLU A C 1
ATOM 1179 O O . GLU A 1 151 ? -14.773 22.766 7.008 1 94.88 151 GLU A O 1
ATOM 1184 N N . GLU A 1 152 ? -13.812 23.984 8.648 1 95.56 152 GLU A N 1
ATOM 1185 C CA . GLU A 1 152 ? -12.977 24.688 7.684 1 95.56 152 GLU A CA 1
ATOM 1186 C C . GLU A 1 152 ? -12.055 23.734 6.934 1 95.56 152 GLU A C 1
ATOM 1188 O O . GLU A 1 152 ? -11.938 23.812 5.711 1 95.56 152 GLU A O 1
ATOM 1193 N N . PHE A 1 153 ? -11.43 22.859 7.676 1 96.81 153 PHE A N 1
ATOM 1194 C CA . PHE A 1 153 ? -10.57 21.844 7.051 1 96.81 153 PHE A CA 1
ATOM 1195 C C . PHE A 1 153 ? -11.367 21 6.066 1 96.81 153 PHE A C 1
ATOM 1197 O O . PHE A 1 153 ? -10.906 20.734 4.957 1 96.81 153 PHE A O 1
ATOM 1204 N N . GLY A 1 154 ? -12.469 20.531 6.512 1 96.31 154 GLY A N 1
ATOM 1205 C CA . GLY A 1 154 ? -13.328 19.781 5.617 1 96.31 154 GLY A CA 1
ATOM 1206 C C . GLY A 1 154 ? -13.641 20.516 4.328 1 96.31 154 GLY A C 1
ATOM 1207 O O . GLY A 1 154 ? -13.648 19.906 3.252 1 96.31 154 GLY A O 1
ATOM 1208 N N . SER A 1 155 ? -13.898 21.766 4.445 1 94 155 SER A N 1
ATOM 1209 C CA . SER A 1 155 ? -14.164 22.578 3.264 1 94 155 SER A CA 1
ATOM 1210 C C . SER A 1 155 ? -12.93 22.656 2.361 1 94 155 SER A C 1
ATOM 1212 O O . SER A 1 155 ? -13.055 22.672 1.135 1 94 155 SER A O 1
ATOM 1214 N N . GLN A 1 156 ? -11.742 22.797 2.988 1 95.56 156 GLN A N 1
ATOM 1215 C CA . GLN A 1 156 ? -10.516 22.781 2.201 1 95.56 156 GLN A CA 1
ATOM 1216 C C . GLN A 1 156 ? -10.367 21.469 1.44 1 95.56 156 GLN A C 1
ATOM 1218 O O . GLN A 1 156 ? -9.992 21.469 0.266 1 95.56 156 GLN A O 1
ATOM 1223 N N . VAL A 1 157 ? -10.68 20.359 2.107 1 94.75 157 VAL A N 1
ATOM 1224 C CA . VAL A 1 157 ? -10.633 19.031 1.504 1 94.75 157 VAL A CA 1
ATOM 1225 C C . VAL A 1 157 ? -11.555 18.984 0.286 1 94.75 157 VAL A C 1
ATOM 1227 O O . VAL A 1 157 ? -11.156 18.516 -0.781 1 94.75 157 VAL A O 1
ATOM 1230 N N . GLU A 1 158 ? -12.727 19.516 0.409 1 90.44 158 GLU A N 1
ATOM 1231 C CA . GLU A 1 158 ? -13.703 19.547 -0.675 1 90.44 158 GLU A CA 1
ATOM 1232 C C . GLU A 1 158 ? -13.227 20.422 -1.826 1 90.44 158 GLU A C 1
ATOM 1234 O O . GLU A 1 158 ? -13.359 20.047 -2.994 1 90.44 158 GLU A O 1
ATOM 1239 N N . CYS A 1 159 ? -12.727 21.531 -1.479 1 91.06 159 CYS A N 1
ATOM 1240 C CA . CYS A 1 159 ? -12.266 22.469 -2.492 1 91.06 159 CYS A CA 1
ATOM 1241 C C . CYS A 1 159 ? -11.148 21.859 -3.332 1 91.06 159 CYS A C 1
ATOM 1243 O O . CYS A 1 159 ? -11.016 22.172 -4.516 1 91.06 159 CYS A O 1
ATOM 1245 N N . LEU A 1 160 ? -10.32 21.062 -2.688 1 91.31 160 LEU A N 1
ATOM 1246 C CA . LEU A 1 160 ? -9.203 20.422 -3.387 1 91.31 160 LEU A CA 1
ATOM 1247 C C . LEU A 1 160 ? -9.648 19.125 -4.055 1 91.31 160 LEU A C 1
ATOM 1249 O O . LEU A 1 160 ? -8.812 18.391 -4.574 1 91.31 160 LEU A O 1
ATOM 1253 N N . ASN A 1 161 ? -10.961 18.828 -4.012 1 89.75 161 ASN A N 1
ATOM 1254 C CA . ASN A 1 161 ? -11.555 17.641 -4.605 1 89.75 161 ASN A CA 1
ATOM 1255 C C . ASN A 1 161 ? -10.922 16.359 -4.059 1 89.75 161 ASN A C 1
ATOM 1257 O O . ASN A 1 161 ? -10.562 15.461 -4.82 1 89.75 161 ASN A O 1
ATOM 1261 N N . MET A 1 162 ? -10.75 16.312 -2.758 1 88.88 162 MET A N 1
ATOM 1262 C CA . MET A 1 162 ? -10.188 15.156 -2.066 1 88.88 162 MET A CA 1
ATOM 1263 C C . MET A 1 162 ? -11.281 14.344 -1.388 1 88.88 162 MET A C 1
ATOM 1265 O O . MET A 1 162 ? -12.375 14.852 -1.141 1 88.88 162 MET A O 1
ATOM 1269 N N . PRO A 1 163 ? -11 13.008 -1.192 1 86.75 163 PRO A N 1
ATOM 1270 C CA . PRO A 1 163 ? -11.953 12.219 -0.412 1 86.75 163 PRO A CA 1
ATOM 1271 C C . PRO A 1 163 ? -12.219 12.812 0.969 1 86.75 163 PRO A C 1
ATOM 1273 O O . PRO A 1 163 ? -11.406 13.57 1.487 1 86.75 163 PRO A O 1
ATOM 1276 N N . LYS A 1 164 ? -13.344 12.43 1.497 1 90.62 164 LYS A N 1
ATOM 1277 C CA . LYS A 1 164 ? -13.695 12.898 2.832 1 90.62 164 LYS A CA 1
ATOM 1278 C C . LYS A 1 164 ? -12.578 12.594 3.832 1 90.62 164 LYS A C 1
ATOM 1280 O O . LYS A 1 164 ? -11.992 11.516 3.801 1 90.62 164 LYS A O 1
ATOM 1285 N N . HIS A 1 165 ? -12.312 13.555 4.715 1 93.81 165 HIS A N 1
ATOM 1286 C CA . HIS A 1 165 ? -11.234 13.414 5.684 1 93.81 165 HIS A CA 1
ATOM 1287 C C . HIS A 1 165 ? -11.633 12.492 6.828 1 93.81 165 HIS A C 1
ATOM 1289 O O . HIS A 1 165 ? -12.82 12.352 7.129 1 93.81 165 HIS A O 1
ATOM 1295 N N . SER A 1 166 ? -10.633 11.852 7.332 1 93.5 166 SER A N 1
ATOM 1296 C CA . SER A 1 166 ? -10.75 11.109 8.586 1 93.5 166 SER A CA 1
ATOM 1297 C C . SER A 1 166 ? -10.242 11.938 9.766 1 93.5 166 SER A C 1
ATOM 1299 O O . SER A 1 166 ? -9.305 12.727 9.609 1 93.5 166 SER A O 1
ATOM 1301 N N . VAL A 1 167 ? -10.859 11.758 10.922 1 94.56 167 VAL A N 1
ATOM 1302 C CA . VAL A 1 167 ? -10.461 12.469 12.133 1 94.56 167 VAL A CA 1
ATOM 1303 C C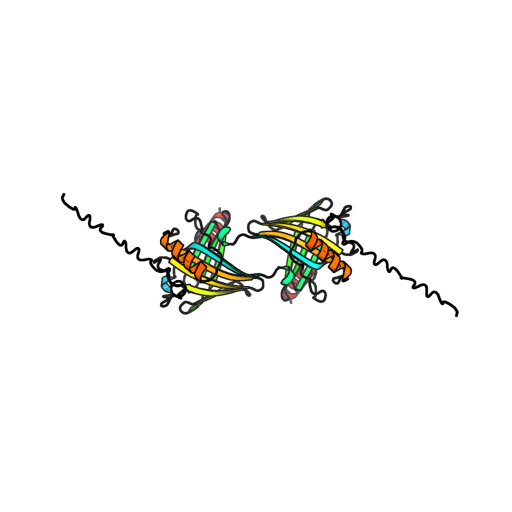 . VAL A 1 167 ? -9.906 11.484 13.156 1 94.56 167 VAL A C 1
ATOM 1305 O O . VAL A 1 167 ? -10.492 10.422 13.391 1 94.56 167 VAL A O 1
ATOM 1308 N N . LEU A 1 168 ? -8.773 11.859 13.664 1 94.94 168 LEU A N 1
ATOM 1309 C CA . LEU A 1 168 ? -8.18 11 14.672 1 94.94 168 LEU A CA 1
ATOM 1310 C C . LEU A 1 168 ? -8.773 11.281 16.047 1 94.94 168 LEU A C 1
ATOM 1312 O O . LEU A 1 168 ? -9.234 12.398 16.312 1 94.94 168 LEU A O 1
ATOM 1316 N N . ASP A 1 169 ? -8.75 10.266 16.859 1 93.62 169 ASP A N 1
ATOM 1317 C CA . ASP A 1 169 ? -9.195 10.391 18.234 1 93.62 169 ASP A CA 1
ATOM 1318 C C . ASP A 1 169 ? -8.195 11.203 19.062 1 93.62 169 ASP A C 1
ATOM 1320 O O . ASP A 1 169 ? -7.074 10.758 19.312 1 93.62 169 ASP A O 1
ATOM 1324 N N . PRO A 1 170 ? -8.602 12.391 19.531 1 93.94 170 PRO A N 1
ATOM 1325 C CA . PRO A 1 170 ? -7.648 13.258 20.234 1 93.94 170 PRO A CA 1
ATOM 1326 C C . PRO A 1 170 ? -7.273 12.719 21.609 1 93.94 170 PRO A C 1
ATOM 1328 O O . PRO A 1 170 ? -6.344 13.234 22.25 1 93.94 170 PRO A O 1
ATOM 1331 N N . THR A 1 171 ? -7.926 11.742 22.078 1 93.5 171 THR A N 1
ATOM 1332 C CA . THR A 1 171 ? -7.684 11.227 23.422 1 93.5 171 THR A CA 1
ATOM 1333 C C . THR A 1 171 ? -6.57 10.18 23.422 1 93.5 171 THR A C 1
ATOM 1335 O O . THR A 1 171 ? -6.055 9.805 24.469 1 93.5 171 THR A O 1
ATOM 1338 N N . LYS A 1 172 ? -6.238 9.719 22.25 1 94.06 172 LYS A N 1
ATOM 1339 C CA . LYS A 1 172 ? -5.184 8.711 22.156 1 94.06 172 LYS A CA 1
ATOM 1340 C C . LYS A 1 172 ? -3.816 9.312 22.469 1 94.06 172 LYS A C 1
ATOM 1342 O O . LYS A 1 172 ? -3.521 10.438 22.062 1 94.06 172 LYS A O 1
ATOM 1347 N N . GLU A 1 173 ? -3.051 8.594 23.125 1 93.75 173 GLU A N 1
ATOM 1348 C CA . GLU A 1 173 ? -1.719 9.078 23.484 1 93.75 173 GLU A CA 1
ATOM 1349 C C . GLU A 1 173 ? -0.846 9.258 22.25 1 93.75 173 GLU A C 1
ATOM 1351 O O . GLU A 1 173 ? -1.001 8.539 21.25 1 93.75 173 GLU A O 1
ATOM 1356 N N . LEU A 1 174 ? 0.055 10.234 22.312 1 95.12 174 LEU A N 1
ATOM 1357 C CA . LEU A 1 174 ? 1.058 10.422 21.281 1 95.12 174 LEU A CA 1
ATOM 1358 C C . LEU A 1 174 ? 2.318 9.625 21.594 1 95.12 174 LEU A C 1
ATOM 1360 O O . LEU A 1 174 ? 2.65 9.414 22.75 1 95.12 174 LEU A O 1
ATOM 1364 N N . CYS A 1 175 ? 2.924 9.234 20.516 1 95 175 CYS A N 1
ATOM 1365 C CA . CYS A 1 175 ? 4.242 8.641 20.703 1 95 175 CYS A CA 1
ATOM 1366 C C . CYS A 1 175 ? 5.191 9.633 21.375 1 95 175 CYS A C 1
ATOM 1368 O O . CYS A 1 175 ? 5.109 10.836 21.141 1 95 175 CYS A O 1
ATOM 1370 N N . PRO A 1 176 ? 6.039 9.133 22.297 1 92.31 176 PRO A N 1
ATOM 1371 C CA . PRO A 1 176 ? 7.062 10.023 22.844 1 92.31 176 PRO A CA 1
ATOM 1372 C C . PRO A 1 176 ? 8.062 10.492 21.797 1 92.31 176 PRO A C 1
ATOM 1374 O O . PRO A 1 176 ? 8.039 10.008 20.656 1 92.31 176 PRO A O 1
ATOM 1377 N N . ASP A 1 177 ? 8.82 11.453 22.156 1 88.56 177 ASP A N 1
ATOM 1378 C CA . ASP A 1 177 ? 9.875 11.898 21.25 1 88.56 177 ASP A CA 1
ATOM 1379 C C . ASP A 1 177 ? 10.844 10.766 20.922 1 88.56 177 ASP A C 1
ATOM 1381 O O . ASP A 1 177 ? 11.07 9.883 21.75 1 88.56 177 ASP A O 1
ATOM 1385 N N . GLN A 1 178 ? 11.281 10.844 19.609 1 81.12 178 GLN A N 1
ATOM 1386 C CA . GLN A 1 178 ? 12.125 9.75 19.156 1 81.12 178 GLN A CA 1
ATOM 1387 C C . GLN A 1 178 ? 13.328 9.555 20.078 1 81.12 178 GLN A C 1
ATOM 1389 O O . GLN A 1 178 ? 13.711 8.422 20.375 1 81.12 178 GLN A O 1
ATOM 1394 N N . ALA A 1 179 ? 13.891 10.711 20.422 1 76.88 179 ALA A N 1
ATOM 1395 C CA . ALA A 1 179 ? 15.031 10.641 21.344 1 76.88 179 ALA A CA 1
ATOM 1396 C C . ALA A 1 179 ? 14.625 10.016 22.672 1 76.88 179 ALA A C 1
ATOM 1398 O O . ALA A 1 179 ? 15.367 9.211 23.25 1 76.88 179 ALA A O 1
ATOM 1399 N N . ALA A 1 180 ? 13.523 10.352 23.109 1 77.25 180 ALA A N 1
ATOM 1400 C CA . ALA A 1 180 ? 13.023 9.805 24.375 1 77.25 180 ALA A CA 1
ATOM 1401 C C . ALA A 1 180 ? 12.711 8.32 24.234 1 77.25 180 ALA A C 1
ATOM 1403 O O . ALA A 1 180 ? 12.953 7.543 25.172 1 77.25 180 ALA A O 1
ATOM 1404 N N . ALA A 1 181 ? 12.195 7.938 23.109 1 76.06 181 ALA A N 1
ATOM 1405 C CA . ALA A 1 181 ? 11.867 6.535 22.875 1 76.06 181 ALA A CA 1
ATOM 1406 C C . ALA A 1 181 ? 13.125 5.672 22.859 1 76.06 181 ALA A C 1
ATOM 1408 O O . ALA A 1 181 ? 13.125 4.559 23.391 1 76.06 181 ALA A O 1
ATOM 1409 N N . ALA A 1 182 ? 14.094 6.156 22.156 1 70.5 182 ALA A N 1
ATOM 1410 C CA . ALA A 1 182 ? 15.359 5.43 22.078 1 70.5 182 ALA A CA 1
ATOM 1411 C C . ALA A 1 182 ? 15.984 5.258 23.453 1 70.5 182 ALA A C 1
ATOM 1413 O O . ALA A 1 182 ? 16.547 4.203 23.766 1 70.5 182 ALA A O 1
ATOM 1414 N N . ALA A 1 183 ? 15.875 6.234 24.266 1 71.44 183 ALA A N 1
ATOM 1415 C CA . ALA A 1 183 ? 16.438 6.184 25.625 1 71.44 183 ALA A CA 1
ATOM 1416 C C . ALA A 1 183 ? 15.703 5.152 26.469 1 71.44 183 ALA A C 1
ATOM 1418 O O . ALA A 1 183 ? 16.312 4.465 27.297 1 71.44 183 ALA A O 1
ATOM 1419 N N . GLN A 1 184 ? 14.453 5.074 26.234 1 68.44 184 GLN A N 1
ATOM 1420 C CA . GLN A 1 184 ? 13.648 4.129 27 1 68.44 184 GLN A CA 1
ATOM 1421 C C . GLN A 1 184 ? 13.93 2.691 26.578 1 68.44 184 GLN A C 1
ATOM 1423 O O . GLN A 1 184 ? 13.859 1.771 27.391 1 68.44 184 GLN A O 1
ATOM 1428 N N . GLY A 1 185 ? 14.07 2.443 25.297 1 61.41 185 GLY A N 1
ATOM 1429 C CA . GLY A 1 185 ? 14.414 1.108 24.828 1 61.41 185 GLY A CA 1
ATOM 1430 C C . GLY A 1 185 ? 15.766 0.638 25.344 1 61.41 185 GLY A C 1
ATOM 1431 O O . GLY A 1 185 ? 15.93 -0.534 25.688 1 61.41 185 GLY A O 1
ATOM 1432 N N . GLU A 1 186 ? 16.703 1.555 25.344 1 59.44 186 GLU A N 1
ATOM 1433 C CA . GLU A 1 186 ? 18.047 1.259 25.844 1 59.44 186 GLU A CA 1
ATOM 1434 C C . GLU A 1 186 ? 18 0.933 27.344 1 59.44 186 GLU A C 1
ATOM 1436 O O . GLU A 1 186 ? 18.719 0.036 27.797 1 59.44 186 GLU A O 1
ATOM 1441 N N . ASN A 1 187 ? 17.25 1.695 27.969 1 59.03 187 ASN A N 1
ATOM 1442 C CA . ASN A 1 187 ? 17.172 1.456 29.406 1 59.03 187 ASN 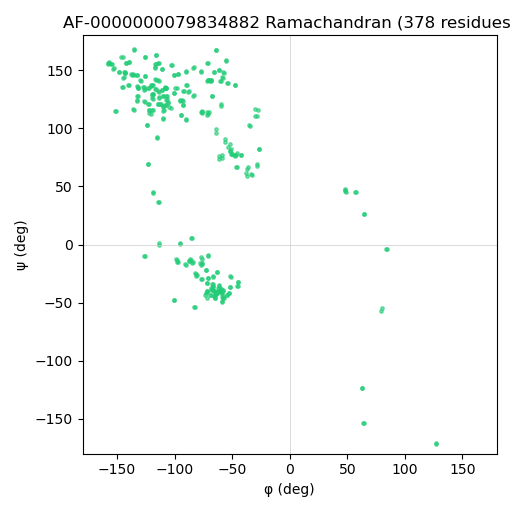A CA 1
ATOM 1443 C C . ASN A 1 187 ? 16.516 0.113 29.719 1 59.03 187 ASN A C 1
ATOM 1445 O O . ASN A 1 187 ? 16.828 -0.514 30.734 1 59.03 187 ASN A O 1
ATOM 1449 N N . ARG A 1 188 ? 15.719 -0.317 28.875 1 58.69 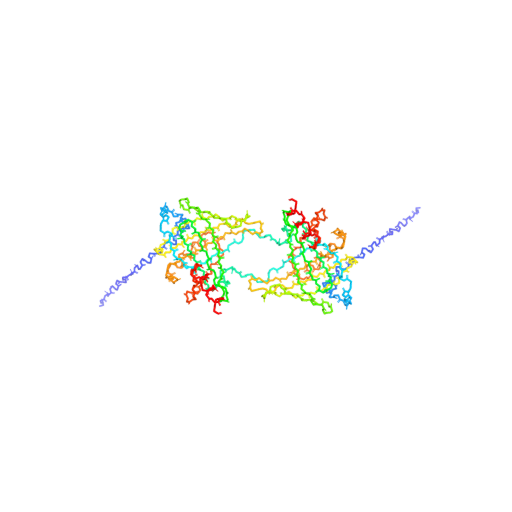188 ARG A N 1
ATOM 1450 C CA . ARG A 1 188 ? 15.07 -1.602 29.094 1 58.69 188 ARG A CA 1
ATOM 1451 C C . ARG A 1 188 ? 16.016 -2.758 28.797 1 58.69 188 ARG A C 1
ATOM 1453 O O . ARG A 1 188 ? 15.914 -3.824 29.406 1 58.69 188 ARG A O 1
ATOM 1460 N N . THR A 1 189 ? 16.922 -2.623 27.938 1 52.97 189 THR A N 1
ATOM 1461 C CA . THR A 1 189 ? 17.891 -3.688 27.672 1 52.97 189 THR A CA 1
ATOM 1462 C C . THR A 1 189 ? 18.953 -3.723 28.766 1 52.97 189 THR A C 1
ATOM 1464 O O . THR A 1 189 ? 19.719 -4.691 28.859 1 52.97 189 THR A O 1
ATOM 1467 N N . LYS A 1 190 ? 19.078 -2.727 29.484 1 57.75 190 LYS A N 1
ATOM 1468 C CA . LYS A 1 190 ? 20.109 -2.688 30.516 1 57.75 190 LYS A CA 1
ATOM 1469 C C . LYS A 1 190 ? 19.594 -3.238 31.844 1 57.75 190 LYS A C 1
ATOM 1471 O O . LYS A 1 190 ? 20.391 -3.586 32.719 1 57.75 190 LYS A O 1
ATOM 1476 N N . ASP A 1 191 ? 18.359 -3.268 31.891 1 42.88 191 ASP A N 1
ATOM 1477 C CA . ASP A 1 191 ? 17.922 -3.873 33.125 1 42.88 191 ASP A CA 1
ATOM 1478 C C . ASP A 1 191 ? 17.719 -5.375 32.969 1 42.88 191 ASP A C 1
ATOM 1480 O O . ASP A 1 191 ? 17.188 -5.832 31.953 1 42.88 191 ASP A O 1
ATOM 1484 N N . MET B 1 1 ? -63.531 50.438 17.734 1 33.91 1 MET B N 1
ATOM 1485 C CA . MET B 1 1 ? -62.844 49.438 16.938 1 33.91 1 MET B CA 1
ATOM 1486 C C . MET B 1 1 ? -61.406 49.844 16.641 1 33.91 1 MET B C 1
ATOM 1488 O O . MET B 1 1 ? -61.188 50.812 15.891 1 33.91 1 MET B O 1
ATOM 1492 N N . PHE B 1 2 ? -60.531 49.844 17.672 1 38.5 2 PHE B N 1
ATOM 1493 C CA . PHE B 1 2 ? -59.125 50.188 17.656 1 38.5 2 PHE B CA 1
ATOM 1494 C C . PHE B 1 2 ? -58.344 49.219 16.781 1 38.5 2 PHE B C 1
ATOM 1496 O O . PHE B 1 2 ? -58.406 48.031 16.953 1 38.5 2 PHE B O 1
ATOM 1503 N N . ALA B 1 3 ? -58.062 49.656 15.531 1 40.78 3 ALA B N 1
ATOM 1504 C CA . ALA B 1 3 ? -57.219 49 14.547 1 40.78 3 ALA B CA 1
ATOM 1505 C C . ALA B 1 3 ? -55.781 48.875 15.055 1 40.78 3 ALA B C 1
ATOM 1507 O O . ALA B 1 3 ? -55.094 49.906 15.227 1 40.78 3 ALA B O 1
ATOM 1508 N N . VAL B 1 4 ? -55.531 47.969 16 1 43.84 4 VAL B N 1
ATOM 1509 C CA . VAL B 1 4 ? -54.156 47.656 16.375 1 43.84 4 VAL B CA 1
ATOM 1510 C C . VAL B 1 4 ? -53.375 47.219 15.148 1 43.84 4 VAL B C 1
ATOM 1512 O O . VAL B 1 4 ? -53.719 46.25 14.477 1 43.84 4 VAL B O 1
ATOM 1515 N N . CYS B 1 5 ? -52.719 48.188 14.445 1 37.56 5 CYS B N 1
ATOM 1516 C CA . CYS B 1 5 ? -51.75 47.906 13.414 1 37.56 5 CYS B CA 1
ATOM 1517 C C . CYS B 1 5 ? -50.562 47.125 13.984 1 37.56 5 CYS B C 1
ATOM 1519 O O . CYS B 1 5 ? -49.812 47.625 14.828 1 37.56 5 CYS B O 1
ATOM 1521 N N . ALA B 1 6 ? -50.812 45.844 14.203 1 41.34 6 ALA B N 1
ATOM 1522 C CA . ALA B 1 6 ? -49.688 44.969 14.555 1 41.34 6 ALA B CA 1
ATOM 1523 C C . ALA B 1 6 ? -48.531 45.125 13.547 1 41.34 6 ALA B C 1
ATOM 1525 O O . ALA B 1 6 ? -48.688 44.781 12.375 1 41.34 6 ALA B O 1
ATOM 1526 N N . ILE B 1 7 ? -47.781 46.156 13.664 1 37.81 7 ILE B N 1
ATOM 1527 C CA . ILE B 1 7 ? -46.531 46.219 12.891 1 37.81 7 ILE B CA 1
ATOM 1528 C C . ILE B 1 7 ? -45.719 44.938 13.141 1 37.81 7 ILE B C 1
ATOM 1530 O O . ILE B 1 7 ? -45.281 44.688 14.266 1 37.81 7 ILE B O 1
ATOM 1534 N N . ALA B 1 8 ? -46 43.906 12.367 1 38.22 8 ALA B N 1
ATOM 1535 C CA . ALA B 1 8 ? -45.094 42.75 12.312 1 38.22 8 ALA B CA 1
ATOM 1536 C C . ALA B 1 8 ? -43.656 43.156 12.023 1 38.22 8 ALA B C 1
ATOM 1538 O O . ALA B 1 8 ? -43.375 43.719 10.961 1 38.22 8 ALA B O 1
ATOM 1539 N N . LEU B 1 9 ? -42.969 43.594 13.047 1 39.34 9 LEU B N 1
ATOM 1540 C CA . LEU B 1 9 ? -41.531 43.75 12.898 1 39.34 9 LEU B CA 1
ATOM 1541 C C . LEU B 1 9 ? -40.906 42.5 12.32 1 39.34 9 LEU B C 1
ATOM 1543 O O . LEU B 1 9 ? -40.906 41.438 12.977 1 39.34 9 LEU B O 1
ATOM 1547 N N . LEU B 1 10 ? -41.031 42.281 10.953 1 42.44 10 LEU B N 1
ATOM 1548 C CA . LEU B 1 10 ? -40.188 41.281 10.281 1 42.44 10 LEU B CA 1
ATOM 1549 C C . LEU B 1 10 ? -38.719 41.438 10.672 1 42.44 10 LEU B C 1
ATOM 1551 O O . LEU B 1 10 ? -38.062 42.406 10.273 1 42.44 10 LEU B O 1
ATOM 1555 N N . CYS B 1 11 ? -38.406 41 11.852 1 38.22 11 CYS B N 1
ATOM 1556 C CA . CYS B 1 11 ? -37 40.844 12.148 1 38.22 11 CYS B CA 1
ATOM 1557 C C . CYS B 1 11 ? -36.281 40.156 11 1 38.22 11 CYS B C 1
ATOM 1559 O O . CYS B 1 11 ? -36.469 38.969 10.766 1 38.22 11 CYS B O 1
ATOM 1561 N N . LEU B 1 12 ? -35.969 40.875 9.922 1 38.53 12 LEU B N 1
ATOM 1562 C CA . LEU B 1 12 ? -35 40.375 8.969 1 38.53 12 LEU B CA 1
ATOM 1563 C C . LEU B 1 12 ? -33.75 39.844 9.688 1 38.53 12 LEU B C 1
ATOM 1565 O O . LEU B 1 12 ? -32.938 40.625 10.18 1 38.53 12 LEU B O 1
ATOM 1569 N N . VAL B 1 13 ? -33.875 38.781 10.438 1 41.56 13 VAL B N 1
ATOM 1570 C CA . VAL B 1 13 ? -32.625 38.094 10.711 1 41.56 13 VAL B CA 1
ATOM 1571 C C . VAL B 1 13 ? -31.781 38.031 9.438 1 41.56 13 VAL B C 1
ATOM 1573 O O . VAL B 1 13 ? -32.188 37.438 8.438 1 41.56 13 VAL B O 1
ATOM 1576 N N . CYS B 1 14 ? -31.125 39.094 9.023 1 38.5 14 CYS B N 1
ATOM 1577 C CA . CYS B 1 14 ? -30 38.938 8.102 1 38.5 14 CYS B CA 1
ATOM 1578 C C . CYS B 1 14 ? -29.203 37.688 8.438 1 38.5 14 CYS B C 1
ATOM 1580 O O . CYS B 1 14 ? -28.391 37.688 9.367 1 38.5 14 CYS B O 1
ATOM 1582 N N . VAL B 1 15 ? -29.781 36.5 8.422 1 40.59 15 VAL B N 1
ATOM 1583 C CA . VAL B 1 15 ? -28.875 35.375 8.281 1 40.59 15 VAL B CA 1
ATOM 1584 C C . VAL B 1 15 ? -27.734 35.75 7.336 1 40.59 15 VAL B C 1
ATOM 1586 O O . VAL B 1 15 ? -27.953 35.906 6.133 1 40.59 15 VAL B O 1
ATOM 1589 N N . SER B 1 16 ? -26.828 36.719 7.652 1 37.22 16 SER B N 1
ATOM 1590 C CA . SER B 1 16 ? -25.578 36.75 6.922 1 37.22 16 SER B CA 1
ATOM 1591 C C . SER B 1 16 ? -25.172 35.375 6.43 1 37.22 16 SER B C 1
ATOM 1593 O O . SER B 1 16 ? -24.844 34.469 7.227 1 37.22 16 SER B O 1
ATOM 1595 N N . ASP B 1 17 ? -25.844 34.812 5.516 1 41.06 17 ASP B N 1
ATOM 1596 C CA . ASP B 1 17 ? -25.281 33.688 4.758 1 41.06 17 ASP B CA 1
ATOM 1597 C C . ASP B 1 17 ? -23.766 33.844 4.598 1 41.06 17 ASP B C 1
ATOM 1599 O O . ASP B 1 17 ? -23.297 34.719 3.859 1 41.06 17 ASP B O 1
ATOM 1603 N N . SER B 1 18 ? -22.953 33.906 5.621 1 41.91 18 SER B N 1
ATOM 1604 C CA . SER B 1 18 ? -21.531 33.781 5.324 1 41.91 18 SER B CA 1
ATOM 1605 C C . SER B 1 18 ? -21.312 32.969 4.047 1 41.91 18 SER B C 1
ATOM 1607 O O . SER B 1 18 ? -21.734 31.828 3.943 1 41.91 18 SER B O 1
ATOM 1609 N N . ALA B 1 19 ? -21.406 33.5 2.932 1 46.12 19 ALA B N 1
ATOM 1610 C CA . ALA B 1 19 ? -21.094 32.844 1.667 1 46.12 19 ALA B CA 1
ATOM 1611 C C . ALA B 1 19 ? -20 31.781 1.854 1 46.12 19 ALA B C 1
ATOM 1613 O O . ALA B 1 19 ? -19.016 32.031 2.557 1 46.12 19 ALA B O 1
ATOM 1614 N N . PRO B 1 20 ? -20.375 30.516 1.732 1 52.44 20 PRO B N 1
ATOM 1615 C CA . PRO B 1 20 ? -19.297 29.531 1.8 1 52.44 20 PRO B CA 1
ATOM 1616 C C . PRO B 1 20 ? -18 30.016 1.187 1 52.44 20 PRO B C 1
ATOM 1618 O O . PRO B 1 20 ? -18.016 30.719 0.169 1 52.44 20 PRO B O 1
ATOM 1621 N N . LEU B 1 21 ? -17.062 30.422 2.066 1 61.12 21 LEU B N 1
ATOM 1622 C CA . LEU B 1 21 ? -15.773 30.844 1.528 1 61.12 21 LEU B CA 1
ATOM 1623 C C . LEU B 1 21 ? -15.477 30.141 0.21 1 61.12 21 LEU B C 1
ATOM 1625 O O . LEU B 1 21 ? -15.68 28.938 0.09 1 61.12 21 LEU B O 1
ATOM 1629 N N . ALA B 1 22 ? -15.391 30.875 -0.908 1 76.69 22 ALA B N 1
ATOM 1630 C CA . ALA B 1 22 ? -14.992 30.344 -2.209 1 76.69 22 ALA B CA 1
ATOM 1631 C C . ALA B 1 22 ? -13.734 29.484 -2.086 1 76.69 22 ALA B C 1
ATOM 1633 O O . ALA B 1 22 ? -12.906 29.703 -1.2 1 76.69 22 ALA B O 1
ATOM 1634 N N . CYS B 1 23 ? -13.672 28.391 -2.717 1 83.75 23 CYS B N 1
ATOM 1635 C CA . CYS B 1 23 ? -12.562 27.438 -2.723 1 83.75 23 CYS B CA 1
ATOM 1636 C C . CYS B 1 23 ? -11.227 28.156 -2.875 1 83.75 23 CYS B C 1
ATOM 1638 O O . CYS B 1 23 ? -10.25 27.812 -2.205 1 83.75 23 CYS B O 1
ATOM 1640 N N . LYS B 1 24 ? -11.266 29.234 -3.592 1 81.5 24 LYS B N 1
ATOM 1641 C CA . LYS B 1 24 ? -10.008 29.938 -3.822 1 81.5 24 LYS B CA 1
ATOM 1642 C C . LYS B 1 24 ? -9.461 30.531 -2.527 1 81.5 24 LYS B C 1
ATOM 1644 O O . LYS B 1 24 ? -8.25 30.516 -2.293 1 81.5 24 LYS B O 1
ATOM 1649 N N . ASP B 1 25 ? -10.359 30.938 -1.687 1 86.56 25 ASP B N 1
ATOM 1650 C CA . ASP B 1 25 ? -9.93 31.562 -0.444 1 86.56 25 ASP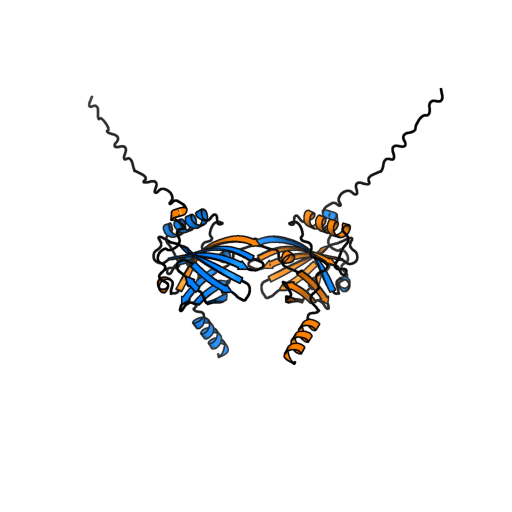 B CA 1
ATOM 1651 C C . ASP B 1 25 ? -9.539 30.516 0.599 1 86.56 25 ASP B C 1
ATOM 1653 O O . ASP B 1 25 ? -8.68 30.766 1.444 1 86.56 25 ASP B O 1
ATOM 1657 N N . LEU B 1 26 ? -10.094 29.375 0.51 1 88.12 26 LEU B N 1
ATOM 1658 C CA . LEU B 1 26 ? -9.914 28.328 1.511 1 88.12 26 LEU B CA 1
ATOM 1659 C C . LEU B 1 26 ? -8.609 27.578 1.286 1 88.12 26 LEU B C 1
ATOM 1661 O O . LEU B 1 26 ? -8.062 26.984 2.217 1 88.12 26 LEU B O 1
ATOM 1665 N N . VAL B 1 27 ? -8.148 27.578 0.113 1 91.81 27 VAL B N 1
ATOM 1666 C CA . VAL B 1 27 ? -6.945 26.812 -0.187 1 91.81 27 VAL B CA 1
ATOM 1667 C C . VAL B 1 27 ? -5.836 27.734 -0.668 1 91.81 27 VAL B C 1
ATOM 1669 O O . VAL B 1 27 ? -5.188 27.469 -1.683 1 91.81 27 VAL B O 1
ATOM 1672 N N . GLN B 1 28 ? -5.703 28.859 0.063 1 91.06 28 GLN B N 1
ATOM 1673 C CA . GLN B 1 28 ? -4.621 29.781 -0.238 1 91.06 28 GLN B CA 1
ATOM 1674 C C . GLN B 1 28 ? -3.322 29.359 0.439 1 91.06 28 GLN B C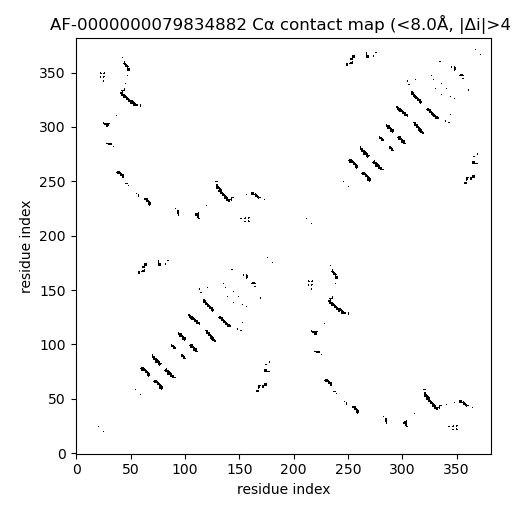 1
ATOM 1676 O O . GLN B 1 28 ? -3.301 29.094 1.643 1 91.06 28 GLN B O 1
ATOM 1681 N N . PRO B 1 29 ? -2.264 29.281 -0.411 1 90 29 PRO B N 1
ATOM 1682 C CA . PRO B 1 29 ? -0.974 29.016 0.227 1 90 29 PRO B CA 1
ATOM 1683 C C . PRO B 1 29 ? -0.609 30.047 1.285 1 90 29 PRO B C 1
ATOM 1685 O O . PRO B 1 29 ? -1.013 31.219 1.18 1 90 29 PRO B O 1
ATOM 1688 N N . MET B 1 30 ? 0.06 29.547 2.209 1 87.62 30 MET B N 1
ATOM 1689 C CA . MET B 1 30 ? 0.501 30.453 3.266 1 87.62 30 MET B CA 1
ATOM 1690 C C . MET B 1 30 ? 1.379 31.562 2.697 1 87.62 30 MET B C 1
ATOM 1692 O O . MET B 1 30 ? 2.312 31.297 1.938 1 87.62 30 MET B O 1
ATOM 1696 N N . ARG B 1 31 ? 1.091 32.812 2.77 1 79.44 31 ARG B N 1
ATOM 1697 C CA . ARG B 1 31 ? 1.786 33.969 2.184 1 79.44 31 ARG B CA 1
ATOM 1698 C C . ARG B 1 31 ? 3.098 34.219 2.912 1 79.44 31 ARG B C 1
ATOM 1700 O O . ARG B 1 31 ? 4.117 34.5 2.277 1 79.44 31 ARG B O 1
ATOM 1707 N N . ASN B 1 32 ? 3.055 34.188 4.184 1 68.75 32 ASN B N 1
ATOM 1708 C CA . ASN B 1 32 ? 4.234 34.594 4.949 1 68.75 32 ASN B CA 1
ATOM 1709 C C . ASN B 1 32 ? 4.688 33.469 5.883 1 68.75 32 ASN B C 1
ATOM 1711 O O . ASN B 1 32 ? 4.27 33.406 7.039 1 68.75 32 ASN B O 1
ATOM 1715 N N . LEU B 1 33 ? 5.234 32.375 5.117 1 66.25 33 LEU B N 1
ATOM 1716 C CA . LEU B 1 33 ? 5.695 31.344 6.039 1 66.25 33 LEU B CA 1
ATOM 1717 C C . LEU B 1 33 ? 6.941 31.797 6.789 1 66.25 33 LEU B C 1
ATOM 1719 O O . LEU B 1 33 ? 7.895 32.281 6.176 1 66.25 33 LEU B O 1
ATOM 1723 N N . ASP B 1 34 ? 6.762 32 8.125 1 65.31 34 ASP B N 1
ATOM 1724 C CA . ASP B 1 34 ? 7.949 32.062 8.969 1 65.31 34 ASP B CA 1
ATOM 1725 C C . ASP B 1 34 ? 8.328 30.688 9.484 1 65.31 34 ASP B C 1
ATOM 1727 O O . ASP B 1 34 ? 7.594 30.094 10.273 1 65.31 34 ASP B O 1
ATOM 1731 N N . PRO B 1 35 ? 9.469 30.109 8.906 1 64.31 35 PRO B N 1
ATOM 1732 C CA . PRO B 1 35 ? 9.898 28.766 9.281 1 64.31 35 PRO B CA 1
ATOM 1733 C C . PRO B 1 35 ? 9.867 28.531 10.797 1 64.31 35 PRO B C 1
ATOM 1735 O O . PRO B 1 35 ? 9.469 27.469 11.25 1 64.31 35 PRO B O 1
ATOM 1738 N N . PRO B 1 36 ? 10.18 29.531 11.562 1 68.12 36 PRO B N 1
ATOM 1739 C CA . PRO B 1 36 ? 10.156 29.312 13.008 1 68.12 36 PRO B CA 1
ATOM 1740 C C . PRO B 1 36 ? 8.758 28.969 13.531 1 68.12 36 PRO B C 1
ATOM 1742 O O . PRO B 1 36 ? 8.617 28.312 14.562 1 68.12 36 PRO B O 1
ATOM 1745 N N . GLN B 1 37 ? 7.777 29.391 12.781 1 74.69 37 GLN B N 1
ATOM 1746 C CA . GLN B 1 37 ? 6.41 29.141 13.242 1 74.69 37 GLN B CA 1
ATOM 1747 C C . GLN B 1 37 ? 6.035 27.672 13.102 1 74.69 37 GLN B C 1
ATOM 1749 O O . GLN B 1 37 ? 5.156 27.188 13.812 1 74.69 37 GLN B O 1
ATOM 1754 N N . LEU B 1 38 ? 6.66 27 12.305 1 84.56 38 LEU B N 1
ATOM 1755 C CA . LEU B 1 38 ? 6.375 25.594 12.062 1 84.56 38 LEU B CA 1
ATOM 1756 C C . LEU B 1 38 ? 7.105 24.703 13.062 1 84.56 38 LEU B C 1
ATOM 1758 O O . LEU B 1 38 ? 6.754 23.547 13.242 1 84.56 38 LEU B O 1
ATOM 1762 N N . GLU B 1 39 ? 8.055 25.328 13.758 1 88.06 39 GLU B N 1
ATOM 1763 C CA . GLU B 1 39 ? 8.859 24.547 14.695 1 88.06 39 GLU B CA 1
ATOM 1764 C C . GLU B 1 39 ? 8.016 24.078 15.883 1 88.06 39 GLU B C 1
ATOM 1766 O O . GLU B 1 39 ? 7.168 24.828 16.375 1 88.06 39 GLU B O 1
ATOM 1771 N N . GLY B 1 40 ? 8.266 22.922 16.281 1 91.25 40 GLY B N 1
ATOM 1772 C CA . GLY B 1 40 ? 7.578 22.375 17.438 1 91.25 40 GLY B CA 1
ATOM 1773 C C . GLY B 1 40 ? 6.934 21.031 17.172 1 91.25 40 GLY B C 1
ATOM 1774 O O . GLY B 1 40 ? 7.254 20.375 16.172 1 91.25 40 GLY B O 1
ATOM 1775 N N . THR B 1 41 ? 6.141 20.656 18.219 1 93.69 41 THR B N 1
ATOM 1776 C CA . THR B 1 41 ? 5.457 19.359 18.172 1 93.69 41 THR B CA 1
ATOM 1777 C C . THR B 1 41 ? 3.994 19.547 17.766 1 93.69 41 THR B C 1
ATOM 1779 O O . THR B 1 41 ? 3.299 20.406 18.312 1 93.69 41 THR B O 1
ATOM 1782 N N . TRP B 1 42 ? 3.602 18.781 16.828 1 95.94 42 TRP B N 1
ATOM 1783 C CA . TRP B 1 42 ? 2.234 18.844 16.328 1 95.94 42 TRP B CA 1
ATOM 1784 C C . TRP B 1 42 ? 1.568 17.484 16.375 1 95.94 42 TRP B C 1
ATOM 1786 O O . TRP B 1 42 ? 2.225 16.453 16.172 1 95.94 42 TRP B O 1
ATOM 1796 N N . ALA B 1 43 ? 0.297 17.5 16.641 1 97.06 43 ALA B N 1
ATOM 1797 C CA . ALA B 1 43 ? -0.511 16.281 16.578 1 97.06 43 ALA B CA 1
ATOM 1798 C C . ALA B 1 43 ? -1.425 16.312 15.352 1 97.06 43 ALA B C 1
ATOM 1800 O O . ALA B 1 43 ? -2.043 17.328 15.047 1 97.06 43 ALA B O 1
ATOM 1801 N N . LEU B 1 44 ? -1.435 15.188 14.672 1 97.25 44 LEU B N 1
ATOM 1802 C CA . LEU B 1 44 ? -2.383 15.078 13.57 1 97.25 44 LEU B CA 1
ATOM 1803 C C . LEU B 1 44 ? -3.816 15.047 14.094 1 97.25 44 LEU B C 1
ATOM 1805 O O . LEU B 1 44 ? -4.141 14.273 14.992 1 97.25 44 LEU B O 1
ATOM 1809 N N . VAL B 1 45 ? -4.59 15.922 13.523 1 97.38 45 VAL B N 1
ATOM 1810 C CA . VAL B 1 45 ? -5.992 16 13.914 1 97.38 45 VAL B CA 1
ATOM 1811 C C . VAL B 1 45 ? -6.855 15.273 12.883 1 97.38 45 VAL B C 1
ATOM 1813 O O . VAL B 1 45 ? -7.715 14.461 13.25 1 97.38 45 VAL B O 1
ATOM 1816 N N . ALA B 1 46 ? -6.641 15.539 11.656 1 96.44 46 ALA B N 1
ATOM 1817 C CA . ALA B 1 46 ? -7.43 14.992 10.555 1 96.44 46 ALA B CA 1
ATOM 1818 C C . ALA B 1 46 ? -6.629 14.969 9.258 1 96.44 46 ALA B C 1
ATOM 1820 O O . ALA B 1 46 ? -5.633 15.68 9.125 1 96.44 46 ALA B O 1
ATOM 1821 N N . GLY B 1 47 ? -6.984 14.125 8.406 1 96.44 47 GLY B N 1
ATOM 1822 C CA . GLY B 1 47 ? -6.309 14.039 7.121 1 96.44 47 GLY B CA 1
ATOM 1823 C C . GLY B 1 47 ? -7.152 13.398 6.039 1 96.44 47 GLY B C 1
ATOM 1824 O O . GLY B 1 47 ? -8.148 12.734 6.336 1 96.44 47 GLY B O 1
ATOM 1825 N N . SER B 1 48 ? -6.84 13.703 4.809 1 94.38 48 SER B N 1
ATOM 1826 C CA . SER B 1 48 ? -7.434 13.141 3.605 1 94.38 48 SER B CA 1
ATOM 1827 C C . SER B 1 48 ? -6.363 12.711 2.607 1 94.38 48 SER B C 1
ATOM 1829 O O . SER B 1 48 ? -5.359 13.406 2.434 1 94.38 48 SER B O 1
ATOM 1831 N N . LEU B 1 49 ? -6.539 11.578 2.057 1 89.38 49 LEU B N 1
ATOM 1832 C CA . LEU B 1 49 ? -5.586 11.008 1.104 1 89.38 49 LEU B CA 1
ATOM 1833 C C . LEU B 1 49 ? -6.285 10.625 -0.198 1 89.38 49 LEU B C 1
ATOM 1835 O O . LEU B 1 49 ? -7.309 9.945 -0.18 1 89.38 49 LEU B O 1
ATOM 1839 N N . LYS B 1 50 ? -5.816 11.188 -1.274 1 84.75 50 LYS B N 1
ATOM 1840 C CA . LYS B 1 50 ? -6.289 10.828 -2.609 1 84.75 50 LYS B CA 1
ATOM 1841 C C . LYS B 1 50 ? -5.223 10.055 -3.381 1 84.75 50 LYS B C 1
ATOM 1843 O O . LYS B 1 50 ? -4.145 10.586 -3.658 1 84.75 50 LYS B O 1
ATOM 1848 N N . ILE B 1 51 ? -5.531 8.828 -3.674 1 78.31 51 ILE B N 1
ATOM 1849 C CA . ILE B 1 51 ? -4.613 8.031 -4.488 1 78.31 51 ILE B CA 1
ATOM 1850 C C . ILE B 1 51 ? -4.719 8.461 -5.949 1 78.31 51 ILE B C 1
ATOM 1852 O O . ILE B 1 51 ? -5.805 8.438 -6.531 1 78.31 51 ILE B O 1
ATOM 1856 N N . ILE B 1 52 ? -3.723 9.023 -6.512 1 75.19 52 ILE B N 1
ATOM 1857 C CA . ILE B 1 52 ? -3.688 9.469 -7.898 1 75.19 52 ILE B CA 1
ATOM 1858 C C . ILE B 1 52 ? -3.357 8.297 -8.812 1 75.19 52 ILE B C 1
ATOM 1860 O O . ILE B 1 52 ? -3.986 8.117 -9.859 1 75.19 52 ILE B O 1
ATOM 1864 N N . GLU B 1 53 ? -2.357 7.648 -8.586 1 70.06 53 GLU B N 1
ATOM 1865 C CA . GLU B 1 53 ? -1.906 6.469 -9.328 1 70.06 53 GLU B CA 1
ATOM 1866 C C . GLU B 1 53 ? -1.462 5.363 -8.375 1 70.06 53 GLU B C 1
ATOM 1868 O O . GLU B 1 53 ? -0.827 5.629 -7.352 1 70.06 53 GLU B O 1
ATOM 1873 N N . SER B 1 54 ? -2.146 4.375 -8.445 1 65 54 SER B N 1
ATOM 1874 C CA . SER B 1 54 ? -1.667 3.207 -7.715 1 65 54 SER B CA 1
ATOM 1875 C C . SER B 1 54 ? -1.444 2.023 -8.648 1 65 54 SER B C 1
ATOM 1877 O O . SER B 1 54 ? -2.25 1.775 -9.555 1 65 54 SER B O 1
ATOM 1879 N N . ARG B 1 55 ? -0.24 1.717 -8.758 1 65.94 55 ARG B N 1
ATOM 1880 C CA . ARG B 1 55 ? 0.078 0.538 -9.555 1 65.94 55 ARG B CA 1
ATOM 1881 C C . ARG B 1 55 ? 0.136 -0.714 -8.688 1 65.94 55 ARG B C 1
ATOM 1883 O O . ARG B 1 55 ? 0.62 -0.667 -7.555 1 65.94 55 ARG B O 1
ATOM 1890 N N . SER B 1 56 ? -0.589 -1.685 -9.297 1 73.12 56 SER B N 1
ATOM 1891 C CA . SER B 1 56 ? -0.516 -2.951 -8.57 1 73.12 56 SER B CA 1
ATOM 1892 C C . SER B 1 56 ? 0.918 -3.465 -8.5 1 73.12 56 SER B C 1
ATOM 1894 O O . SER B 1 56 ? 1.743 -3.137 -9.359 1 73.12 56 SER B O 1
ATOM 1896 N N . PRO B 1 57 ? 1.171 -4.148 -7.488 1 75 57 PRO B N 1
ATOM 1897 C CA . PRO B 1 57 ? 2.504 -4.75 -7.418 1 75 57 PRO B CA 1
ATOM 1898 C C . PRO B 1 57 ? 2.865 -5.535 -8.68 1 75 57 PRO B C 1
ATOM 1900 O O . PRO B 1 57 ? 4.031 -5.566 -9.078 1 75 57 PRO B O 1
ATOM 1903 N N . ILE B 1 58 ? 1.862 -6.035 -9.336 1 83.5 58 ILE B N 1
ATOM 1904 C CA . ILE B 1 58 ? 2.098 -6.82 -10.547 1 83.5 58 ILE B CA 1
ATOM 1905 C C . ILE B 1 58 ? 2.557 -5.902 -11.68 1 83.5 58 ILE B C 1
ATOM 1907 O O . ILE B 1 58 ? 3.535 -6.199 -12.367 1 83.5 58 ILE B O 1
ATOM 1911 N N . GLU B 1 59 ? 1.961 -4.785 -11.742 1 80.75 59 GLU B N 1
ATOM 1912 C CA . GLU B 1 59 ? 2.289 -3.828 -12.797 1 80.75 59 GLU B CA 1
ATOM 1913 C C . GLU B 1 59 ? 3.672 -3.221 -12.578 1 80.75 59 GLU B C 1
ATOM 1915 O O . GLU B 1 59 ? 4.352 -2.85 -13.539 1 80.75 59 GLU B O 1
ATOM 1920 N N . LEU B 1 60 ? 3.994 -3.172 -11.367 1 79.88 60 LEU B N 1
ATOM 1921 C CA . LEU B 1 60 ? 5.262 -2.533 -11.031 1 79.88 60 LEU B CA 1
ATOM 1922 C C . LEU B 1 60 ? 6.422 -3.514 -11.18 1 79.88 60 LEU B C 1
ATOM 1924 O O . LEU B 1 60 ? 7.582 -3.105 -11.242 1 79.88 60 LEU B O 1
ATOM 1928 N N . SER B 1 61 ? 6.102 -4.758 -11.258 1 88.19 61 SER B N 1
ATOM 1929 C CA . SER B 1 61 ? 7.148 -5.777 -11.289 1 88.19 61 SER B CA 1
ATOM 1930 C C . SER B 1 61 ? 7.617 -6.051 -12.711 1 88.19 61 SER B C 1
ATOM 1932 O O . SER B 1 61 ? 6.801 -6.184 -13.625 1 88.19 61 SER B O 1
ATOM 1934 N N . ASP B 1 62 ? 8.961 -6.059 -12.906 1 92.12 62 ASP B N 1
ATOM 1935 C CA . ASP B 1 62 ? 9.5 -6.551 -14.172 1 92.12 62 ASP B CA 1
ATOM 1936 C C . ASP B 1 62 ? 9.289 -8.055 -14.312 1 92.12 62 ASP B C 1
ATOM 1938 O O . ASP B 1 62 ? 8.891 -8.539 -15.375 1 92.12 62 ASP B O 1
ATOM 1942 N N . SER B 1 63 ? 9.547 -8.719 -13.234 1 95.19 63 SER B N 1
ATOM 1943 C CA . SER B 1 63 ? 9.328 -10.156 -13.18 1 95.19 63 SER B CA 1
ATOM 1944 C C . SER B 1 63 ? 9.172 -10.641 -11.734 1 95.19 63 SER B C 1
ATOM 1946 O O . SER B 1 63 ? 9.57 -9.938 -10.797 1 95.19 63 SER B O 1
ATOM 1948 N N . VAL B 1 64 ? 8.523 -11.734 -11.602 1 95.56 64 VAL B N 1
ATOM 1949 C CA . VAL B 1 64 ? 8.359 -12.359 -10.289 1 95.56 64 VAL B CA 1
ATOM 1950 C C . VAL B 1 64 ? 8.672 -13.852 -10.391 1 95.56 64 VAL B C 1
ATOM 1952 O O . VAL B 1 64 ? 8.109 -14.555 -11.234 1 95.56 64 VAL B O 1
ATOM 1955 N N . ARG B 1 65 ? 9.562 -14.273 -9.609 1 95.88 65 ARG B N 1
ATOM 1956 C CA . ARG B 1 65 ? 9.922 -15.68 -9.477 1 95.88 65 ARG B CA 1
ATOM 1957 C C . ARG B 1 65 ? 9.445 -16.234 -8.141 1 95.88 65 ARG B C 1
ATOM 1959 O O . ARG B 1 65 ? 9.586 -15.586 -7.102 1 95.88 65 ARG B O 1
ATOM 1966 N N . VAL B 1 66 ? 8.859 -17.422 -8.172 1 94.5 66 VAL B N 1
ATOM 1967 C CA . VAL B 1 66 ? 8.461 -18.094 -6.934 1 94.5 66 VAL B CA 1
ATOM 1968 C C . VAL B 1 66 ? 9.047 -19.5 -6.902 1 94.5 66 VAL B C 1
ATOM 1970 O O . VAL B 1 66 ? 9.031 -20.219 -7.906 1 94.5 66 VAL B O 1
ATOM 1973 N N . ASP B 1 67 ? 9.586 -19.844 -5.75 1 93 67 ASP B N 1
ATOM 1974 C CA . ASP B 1 67 ? 10.117 -21.188 -5.531 1 93 67 ASP B CA 1
ATOM 1975 C C . ASP B 1 67 ? 9.375 -21.891 -4.402 1 93 67 ASP B C 1
ATOM 1977 O O . ASP B 1 67 ? 9.195 -21.328 -3.322 1 93 67 ASP B O 1
ATOM 1981 N N . PHE B 1 68 ? 8.961 -23.078 -4.73 1 89.56 68 PHE B N 1
ATOM 1982 C CA . PHE B 1 68 ? 8.398 -23.969 -3.713 1 89.56 68 PHE B CA 1
ATOM 1983 C C . PHE B 1 68 ? 9.336 -25.125 -3.426 1 89.56 68 PHE B C 1
ATOM 1985 O O . PHE B 1 68 ? 9.547 -26 -4.281 1 89.56 68 PHE B O 1
ATOM 1992 N N . TYR B 1 69 ? 9.945 -25.062 -2.258 1 87.44 69 TYR B N 1
ATOM 1993 C CA . TYR B 1 69 ? 10.828 -26.156 -1.865 1 87.44 69 TYR B CA 1
ATOM 1994 C C . TYR B 1 69 ? 10.75 -26.406 -0.365 1 87.44 69 TYR B C 1
ATOM 1996 O O . TYR B 1 69 ? 10.789 -25.469 0.433 1 87.44 69 TYR B O 1
ATOM 2004 N N . ASN B 1 70 ? 10.672 -27.734 0.048 1 85.81 70 ASN B N 1
ATOM 2005 C CA . ASN B 1 70 ? 10.75 -28.125 1.448 1 85.81 70 ASN B CA 1
ATOM 2006 C C . ASN B 1 70 ? 9.82 -27.297 2.324 1 85.81 70 ASN B C 1
ATOM 2008 O O . ASN B 1 70 ? 10.25 -26.734 3.33 1 85.81 70 ASN B O 1
ATOM 2012 N N . SER B 1 71 ? 8.617 -27.109 1.908 1 86.19 71 SER B N 1
ATOM 2013 C CA . SER B 1 71 ? 7.566 -26.406 2.646 1 86.19 71 SER B CA 1
ATOM 2014 C C . SER B 1 71 ? 7.914 -24.938 2.844 1 86.19 71 SER B C 1
ATOM 2016 O O . SER B 1 71 ? 7.648 -24.375 3.904 1 86.19 71 SER B O 1
ATOM 2018 N N . THR B 1 72 ? 8.711 -24.469 1.932 1 88.31 72 THR B N 1
ATOM 2019 C CA . THR B 1 72 ? 9.047 -23.047 1.945 1 88.31 72 THR B CA 1
ATOM 2020 C C . THR B 1 72 ? 8.617 -22.375 0.646 1 88.31 72 THR B C 1
ATOM 2022 O O . THR B 1 72 ? 8.766 -22.953 -0.436 1 88.31 72 THR B O 1
ATOM 2025 N N . TYR B 1 73 ? 8.062 -21.266 0.847 1 88.5 73 TYR B N 1
ATOM 2026 C CA . TYR B 1 73 ? 7.715 -20.359 -0.249 1 88.5 73 TYR B CA 1
ATOM 2027 C C . TYR B 1 73 ? 8.703 -19.203 -0.337 1 88.5 73 TYR B C 1
ATOM 2029 O O . TYR B 1 73 ? 8.891 -18.469 0.634 1 88.5 73 TYR B O 1
ATOM 2037 N N . THR B 1 74 ? 9.414 -19.125 -1.487 1 90.62 74 THR B N 1
ATOM 2038 C CA . THR B 1 74 ? 10.312 -17.984 -1.7 1 90.62 74 THR B CA 1
ATOM 2039 C C . THR B 1 74 ? 9.898 -17.203 -2.939 1 90.62 74 THR B C 1
ATOM 2041 O O . THR B 1 74 ? 9.688 -17.781 -4.008 1 90.62 74 THR B O 1
ATOM 2044 N N . GLN B 1 75 ? 9.766 -15.93 -2.715 1 91.81 75 GLN B N 1
ATOM 2045 C CA . GLN B 1 75 ? 9.414 -15.039 -3.812 1 91.81 75 GLN B CA 1
ATOM 2046 C C . GLN B 1 75 ? 10.539 -14.039 -4.082 1 91.81 75 GLN B C 1
ATOM 2048 O O . GLN B 1 75 ? 11.125 -13.492 -3.146 1 91.81 75 GLN B O 1
ATOM 2053 N N . ALA B 1 76 ? 10.844 -13.906 -5.352 1 93.25 76 ALA B N 1
ATOM 2054 C CA . ALA B 1 76 ? 11.805 -12.906 -5.801 1 93.25 76 ALA B CA 1
ATOM 2055 C C . ALA B 1 76 ? 11.188 -11.961 -6.824 1 93.25 76 ALA B C 1
ATOM 2057 O O . ALA B 1 76 ? 10.719 -12.398 -7.879 1 93.25 76 ALA B O 1
ATOM 2058 N N . ASN B 1 77 ? 11.203 -10.68 -6.488 1 91.88 77 ASN B N 1
ATOM 2059 C CA . ASN B 1 77 ? 10.641 -9.664 -7.379 1 91.88 77 ASN B CA 1
ATOM 2060 C C . ASN B 1 77 ? 11.734 -8.789 -7.988 1 91.88 77 ASN B C 1
ATOM 2062 O O . ASN B 1 77 ? 12.594 -8.273 -7.273 1 91.88 77 ASN B O 1
ATOM 2066 N N . LEU B 1 78 ? 11.625 -8.742 -9.266 1 92.56 78 LEU B N 1
ATOM 2067 C CA . LEU B 1 78 ? 12.5 -7.805 -9.969 1 92.56 78 LEU B CA 1
ATOM 2068 C C . LEU B 1 78 ? 11.781 -6.477 -10.203 1 92.56 78 LEU B C 1
ATOM 2070 O O . LEU B 1 78 ? 10.742 -6.438 -10.859 1 92.56 78 LEU B O 1
ATOM 2074 N N . PHE B 1 79 ? 12.273 -5.422 -9.484 1 81.94 79 PHE B N 1
ATOM 2075 C CA . PHE B 1 79 ? 11.773 -4.062 -9.641 1 81.94 79 PHE B CA 1
ATOM 2076 C C . PHE B 1 79 ? 12.883 -3.119 -10.094 1 81.94 79 PHE B C 1
ATOM 2078 O O . PHE B 1 79 ? 13.852 -2.895 -9.359 1 81.94 79 PHE B O 1
ATOM 2085 N N . ASP B 1 80 ? 12.773 -2.562 -11.242 1 77.75 80 ASP B N 1
ATOM 2086 C CA . ASP B 1 80 ? 13.742 -1.59 -11.734 1 77.75 80 ASP B CA 1
ATOM 2087 C C . ASP B 1 80 ? 15.172 -2.098 -11.547 1 77.75 80 ASP B C 1
ATOM 2089 O O . ASP B 1 80 ? 16.016 -1.406 -10.961 1 77.75 80 ASP B O 1
ATOM 2093 N N . GLY B 1 81 ? 15.391 -3.301 -11.891 1 80.12 81 GLY B N 1
ATOM 2094 C CA . GLY B 1 81 ? 16.719 -3.893 -11.898 1 80.12 81 GLY B CA 1
ATOM 2095 C C . GLY B 1 81 ? 17.141 -4.422 -10.539 1 80.12 81 GLY B C 1
ATOM 2096 O O . GLY B 1 81 ? 18.25 -4.938 -10.391 1 80.12 81 GLY B O 1
ATOM 2097 N N . GLN B 1 82 ? 16.359 -4.238 -9.516 1 83.5 82 GLN B N 1
ATOM 2098 C CA . GLN B 1 82 ? 16.688 -4.707 -8.18 1 83.5 82 GLN B CA 1
ATOM 2099 C C . GLN B 1 82 ? 15.82 -5.898 -7.777 1 83.5 82 GLN B C 1
ATOM 2101 O O . GLN B 1 82 ? 14.609 -5.891 -8 1 83.5 82 GLN B O 1
ATOM 2106 N N . CYS B 1 83 ? 16.516 -6.887 -7.219 1 89.19 83 CYS B N 1
ATOM 2107 C CA . CYS B 1 83 ? 15.805 -8.078 -6.762 1 89.19 83 CYS B CA 1
ATOM 2108 C C . CYS B 1 83 ? 15.469 -7.98 -5.277 1 89.19 83 CYS B C 1
ATOM 2110 O O . CYS B 1 83 ? 16.344 -7.688 -4.457 1 89.19 83 CYS B O 1
ATOM 2112 N N . ARG B 1 84 ? 14.188 -8.133 -5.016 1 84.19 84 ARG B N 1
ATOM 2113 C CA . ARG B 1 84 ? 13.711 -8.211 -3.639 1 84.19 84 ARG B CA 1
ATOM 2114 C C . ARG B 1 84 ? 13.203 -9.609 -3.309 1 84.19 84 ARG B C 1
ATOM 2116 O O . ARG B 1 84 ? 12.422 -10.18 -4.066 1 84.19 84 ARG B O 1
ATOM 2123 N N . TYR B 1 85 ? 13.664 -10.109 -2.121 1 85.12 85 TYR B N 1
ATOM 2124 C CA . TYR B 1 85 ? 13.352 -11.484 -1.772 1 85.12 85 TYR B CA 1
ATOM 2125 C C . TYR B 1 85 ? 12.492 -11.547 -0.515 1 85.12 85 TYR B C 1
ATOM 2127 O O . TYR B 1 85 ? 12.625 -10.711 0.376 1 85.12 85 TYR B O 1
ATOM 2135 N N . PHE B 1 86 ? 11.594 -12.508 -0.622 1 82.81 86 PHE B N 1
ATOM 2136 C CA . PHE B 1 86 ? 10.789 -12.836 0.547 1 82.81 86 PHE B CA 1
ATOM 2137 C C . PHE B 1 86 ? 10.594 -14.344 0.663 1 82.81 86 PHE B C 1
ATOM 2139 O O . PHE B 1 86 ? 10.43 -15.031 -0.345 1 82.81 86 PHE B O 1
ATOM 2146 N N . SER B 1 87 ? 10.727 -14.812 1.893 1 86.06 87 SER B N 1
ATOM 2147 C CA . SER B 1 87 ? 10.516 -16.25 2.102 1 86.06 87 SER B CA 1
ATOM 2148 C C . SER B 1 87 ? 9.672 -16.5 3.342 1 86.06 87 SER B C 1
ATOM 2150 O O . SER B 1 87 ? 9.727 -15.742 4.312 1 86.06 87 SER B O 1
ATOM 2152 N N . SER B 1 88 ? 8.898 -17.5 3.316 1 85.75 88 SER B N 1
ATOM 2153 C CA . SER B 1 88 ? 8.078 -17.938 4.445 1 85.75 88 SER B CA 1
ATOM 2154 C C . SER B 1 88 ? 7.781 -19.422 4.379 1 85.75 88 SER B C 1
ATOM 2156 O O . SER B 1 88 ? 7.758 -20.016 3.293 1 85.75 88 SER B O 1
ATOM 2158 N N . ASN B 1 89 ? 7.609 -19.938 5.559 1 89.69 89 ASN B N 1
ATOM 2159 C CA . ASN B 1 89 ? 7.09 -21.312 5.578 1 89.69 89 ASN B CA 1
ATOM 2160 C C . ASN B 1 89 ? 5.645 -21.359 5.094 1 89.69 89 ASN B C 1
ATOM 2162 O O . ASN B 1 89 ? 4.855 -20.453 5.367 1 89.69 89 ASN B O 1
ATOM 2166 N N . ILE B 1 90 ? 5.359 -22.422 4.348 1 88.94 90 ILE B N 1
ATOM 2167 C CA . ILE B 1 90 ? 4.016 -22.578 3.809 1 88.94 90 ILE B CA 1
ATOM 2168 C C . ILE B 1 90 ? 3.428 -23.922 4.273 1 88.94 90 ILE B C 1
ATOM 2170 O O . ILE B 1 90 ? 4.137 -24.922 4.355 1 88.94 90 ILE B O 1
ATOM 2174 N N . LEU B 1 91 ? 2.23 -23.875 4.691 1 88.62 91 LEU B N 1
ATOM 2175 C CA . LEU B 1 91 ? 1.47 -25.078 5.02 1 88.62 91 LEU B CA 1
ATOM 2176 C C . LEU B 1 91 ? 0.427 -25.375 3.949 1 88.62 91 LEU B C 1
ATOM 2178 O O . LEU B 1 91 ? -0.429 -24.531 3.662 1 88.62 91 LEU B O 1
ATOM 2182 N N . ILE B 1 92 ? 0.536 -26.547 3.393 1 86.56 92 ILE B N 1
ATOM 2183 C CA . ILE B 1 92 ? -0.399 -26.938 2.348 1 86.56 92 ILE B CA 1
ATOM 2184 C C . ILE B 1 92 ? -1.264 -28.109 2.842 1 86.56 92 ILE B C 1
ATOM 2186 O O . ILE B 1 92 ? -0.745 -29.109 3.332 1 86.56 92 ILE B O 1
ATOM 2190 N N . GLU B 1 93 ? -2.514 -27.906 2.857 1 86.75 93 GLU B N 1
ATOM 2191 C CA . GLU B 1 93 ? -3.51 -28.922 3.174 1 86.75 93 GLU B CA 1
ATOM 2192 C C . GLU B 1 93 ? -4.527 -29.078 2.045 1 86.75 93 GLU B C 1
ATOM 2194 O O . GLU B 1 93 ? -5.484 -28.297 1.961 1 86.75 93 GLU B O 1
ATOM 2199 N N . GLY B 1 94 ? -4.324 -30.141 1.299 1 83.75 94 GLY B N 1
ATOM 2200 C CA . GLY B 1 94 ? -5.137 -30.25 0.097 1 83.75 94 GLY B CA 1
ATOM 2201 C C . GLY B 1 94 ? -4.898 -29.125 -0.89 1 83.75 94 GLY B C 1
ATOM 2202 O O . GLY B 1 94 ? -3.764 -28.891 -1.317 1 83.75 94 GLY B O 1
ATOM 2203 N N . HIS B 1 95 ? -5.996 -28.438 -1.212 1 87.94 95 HIS B N 1
ATOM 2204 C CA . HIS B 1 95 ? -5.875 -27.344 -2.16 1 87.94 95 HIS B CA 1
ATOM 2205 C C . HIS B 1 95 ? -5.715 -26.016 -1.438 1 87.94 95 HIS B C 1
ATOM 2207 O O . HIS B 1 95 ? -5.578 -24.969 -2.076 1 87.94 95 HIS B O 1
ATOM 2213 N N . ASN B 1 96 ? -5.699 -26.141 -0.173 1 89.69 96 ASN B N 1
ATOM 2214 C CA . ASN B 1 96 ? -5.531 -24.922 0.609 1 89.69 96 ASN B CA 1
ATOM 2215 C C . ASN B 1 96 ? -4.098 -24.766 1.102 1 89.69 96 ASN B C 1
ATOM 2217 O O . ASN B 1 96 ? -3.402 -25.75 1.332 1 89.69 96 ASN B O 1
ATOM 2221 N N . TYR B 1 97 ? -3.697 -23.531 1.154 1 89.44 97 TYR B N 1
ATOM 2222 C CA . TYR B 1 97 ? -2.398 -23.266 1.762 1 89.44 97 TYR B CA 1
ATOM 2223 C C . TYR B 1 97 ? -2.426 -21.984 2.578 1 89.44 97 TYR B C 1
ATOM 2225 O O . TYR B 1 97 ? -3.32 -21.156 2.408 1 89.44 97 TYR B O 1
ATOM 2233 N N . ASN B 1 98 ? -1.552 -21.875 3.508 1 91.25 98 ASN B N 1
ATOM 2234 C CA . ASN B 1 98 ? -1.443 -20.641 4.285 1 91.25 98 ASN B CA 1
ATOM 2235 C C . ASN B 1 98 ? 0.007 -20.344 4.648 1 91.25 98 ASN B C 1
ATOM 2237 O O . ASN B 1 98 ? 0.832 -21.25 4.754 1 91.25 98 ASN B O 1
ATOM 2241 N N . PHE B 1 99 ? 0.312 -19.141 4.633 1 87.38 99 PHE B N 1
ATOM 2242 C CA . PHE B 1 99 ? 1.603 -18.672 5.129 1 87.38 99 PHE B CA 1
ATOM 2243 C C . PHE B 1 99 ? 1.471 -17.312 5.793 1 87.38 99 PHE B C 1
ATOM 2245 O O . PHE B 1 99 ? 0.426 -16.656 5.695 1 87.38 99 PHE B O 1
ATOM 2252 N N . LYS B 1 100 ? 2.459 -16.969 6.594 1 84.81 100 LYS B N 1
ATOM 2253 C CA . LYS B 1 100 ? 2.477 -15.703 7.324 1 84.81 100 LYS B CA 1
ATOM 2254 C C . LYS B 1 100 ? 3.686 -14.859 6.93 1 84.81 100 LYS B C 1
ATOM 2256 O O . LYS B 1 100 ? 4.738 -15.398 6.586 1 84.81 100 LYS B O 1
ATOM 2261 N N . VAL B 1 101 ? 3.4 -13.695 6.785 1 72.44 101 VAL B N 1
ATOM 2262 C CA . VAL B 1 101 ? 4.484 -12.734 6.621 1 72.44 101 VAL B CA 1
ATOM 2263 C C . VAL B 1 101 ? 4.547 -11.812 7.84 1 72.44 101 VAL B C 1
ATOM 2265 O O . VAL B 1 101 ? 3.596 -11.078 8.117 1 72.44 101 VAL B O 1
ATOM 2268 N N . GLY B 1 102 ? 5.664 -11.844 8.461 1 71.25 102 GLY B N 1
ATOM 2269 C CA . GLY B 1 102 ? 5.738 -11.109 9.719 1 71.25 102 GLY B CA 1
ATOM 2270 C C . GLY B 1 102 ? 4.812 -11.664 10.781 1 71.25 102 GLY B C 1
ATOM 2271 O O . GLY B 1 102 ? 4.582 -12.867 10.852 1 71.25 102 GLY B O 1
ATOM 2272 N N . GLN B 1 103 ? 4.441 -10.734 11.688 1 68.19 103 GLN B N 1
ATOM 2273 C CA . GLN B 1 103 ? 3.623 -11.164 12.82 1 68.19 103 GLN B CA 1
ATOM 2274 C C . GLN B 1 103 ? 2.145 -10.875 12.57 1 68.19 103 GLN B C 1
ATOM 2276 O O . GLN B 1 103 ? 1.277 -11.453 13.234 1 68.19 103 GLN B O 1
ATOM 2281 N N . SER B 1 104 ? 1.859 -10.094 11.602 1 74.38 104 SER B N 1
ATOM 2282 C CA . SER B 1 104 ? 0.492 -9.586 11.594 1 74.38 104 SER B CA 1
ATOM 2283 C C . SER B 1 104 ? -0.198 -9.867 10.266 1 74.38 104 SER B C 1
ATOM 2285 O O . SER B 1 104 ? -1.41 -9.68 10.133 1 74.38 104 SER B O 1
ATOM 2287 N N . ALA B 1 105 ? 0.537 -10.312 9.297 1 78.69 105 ALA B N 1
ATOM 2288 C CA . ALA B 1 105 ? -0.089 -10.539 8 1 78.69 105 ALA B CA 1
ATOM 2289 C C . ALA B 1 105 ? -0.267 -12.031 7.73 1 78.69 105 ALA B C 1
ATOM 2291 O O . ALA B 1 105 ? 0.687 -12.805 7.832 1 78.69 105 ALA B O 1
ATOM 2292 N N . THR B 1 106 ? -1.452 -12.453 7.441 1 86.62 106 THR B N 1
ATOM 2293 C CA . THR B 1 106 ? -1.75 -13.844 7.117 1 86.62 106 THR B CA 1
ATOM 2294 C C . THR B 1 106 ? -2.215 -13.969 5.672 1 86.62 106 THR B C 1
ATOM 2296 O O . THR B 1 106 ? -2.967 -13.125 5.176 1 86.62 106 THR B O 1
ATOM 2299 N N . PHE B 1 107 ? -1.772 -15.016 5.07 1 89.25 107 PHE B N 1
ATOM 2300 C CA . PHE B 1 107 ? -2.131 -15.336 3.695 1 89.25 107 PHE B CA 1
ATOM 2301 C C . PHE B 1 107 ? -2.785 -16.703 3.609 1 89.25 107 PHE B C 1
ATOM 2303 O O . PHE B 1 107 ? -2.195 -17.703 4.023 1 89.25 107 PHE B O 1
ATOM 2310 N N . ASN B 1 108 ? -4.027 -16.719 3.215 1 92.5 108 ASN B N 1
ATOM 2311 C CA . ASN B 1 108 ? -4.766 -17.969 2.979 1 92.5 108 ASN B CA 1
ATOM 2312 C C . ASN B 1 108 ? -5.113 -18.141 1.503 1 92.5 108 ASN B C 1
ATOM 2314 O O . ASN B 1 108 ? -5.719 -17.25 0.896 1 92.5 108 ASN B O 1
ATOM 2318 N N . GLY B 1 109 ? -4.734 -19.266 1.044 1 93.44 109 GLY B N 1
ATOM 2319 C CA . GLY B 1 109 ? -4.883 -19.391 -0.398 1 93.44 109 GLY B CA 1
ATOM 2320 C C . GLY B 1 109 ? -5.473 -20.719 -0.831 1 93.44 109 GLY B C 1
ATOM 2321 O O . GLY B 1 109 ? -5.684 -21.609 -0.003 1 93.44 109 GLY B O 1
ATOM 2322 N N . THR B 1 110 ? -5.855 -20.797 -2.082 1 92.75 110 THR B N 1
ATOM 2323 C CA . THR B 1 110 ? -6.418 -21.953 -2.764 1 92.75 110 THR B CA 1
ATOM 2324 C C . THR B 1 110 ? -5.719 -22.188 -4.102 1 92.75 110 THR B C 1
ATOM 2326 O O . THR B 1 110 ? -5.445 -21.234 -4.84 1 92.75 110 THR B O 1
ATOM 2329 N N . LEU B 1 111 ? -5.414 -23.422 -4.324 1 92.75 111 LEU B N 1
ATOM 2330 C CA . LEU B 1 111 ? -4.934 -23.828 -5.641 1 92.75 111 LEU B CA 1
ATOM 2331 C C . LEU B 1 111 ? -6.098 -24.234 -6.543 1 92.75 111 LEU B C 1
ATOM 2333 O O . LEU B 1 111 ? -7.004 -24.938 -6.117 1 92.75 111 LEU B O 1
ATOM 2337 N N . TYR B 1 112 ? -6.027 -23.781 -7.82 1 93.12 112 TYR B N 1
ATOM 2338 C CA . TYR B 1 112 ? -7.137 -24.031 -8.734 1 93.12 112 TYR B CA 1
ATOM 2339 C C . TYR B 1 112 ? -6.715 -24.969 -9.867 1 93.12 112 TYR B C 1
ATOM 2341 O O . TYR B 1 112 ? -5.531 -25.031 -10.211 1 93.12 112 TYR B O 1
ATOM 2349 N N . GLU B 1 113 ? -7.719 -25.578 -10.375 1 91.94 113 GLU B N 1
ATOM 2350 C CA . GLU B 1 113 ? -7.496 -26.375 -11.578 1 91.94 113 GLU B CA 1
ATOM 2351 C C . GLU B 1 113 ? -7.238 -25.484 -12.789 1 91.94 113 GLU B C 1
ATOM 2353 O O . GLU B 1 113 ? -7.824 -24.406 -12.914 1 91.94 113 GLU B O 1
ATOM 2358 N N . THR B 1 114 ? -6.34 -25.922 -13.617 1 92.5 114 THR B N 1
ATOM 2359 C CA . THR B 1 114 ? -6.078 -25.25 -14.891 1 92.5 114 THR B CA 1
ATOM 2360 C C . THR B 1 114 ? -5.754 -26.266 -15.977 1 92.5 114 THR B C 1
ATOM 2362 O O . THR B 1 114 ? -5.215 -27.344 -15.695 1 92.5 114 THR B O 1
ATOM 2365 N N . SER B 1 115 ? -6.121 -25.922 -17.141 1 91.75 115 SER B N 1
ATOM 2366 C CA . SER B 1 115 ? -5.812 -26.781 -18.281 1 91.75 115 SER B CA 1
ATOM 2367 C C . SER B 1 115 ? -4.348 -26.656 -18.688 1 91.75 115 SER B C 1
ATOM 2369 O O . SER B 1 115 ? -3.834 -27.484 -19.438 1 91.75 115 SER B O 1
ATOM 2371 N N . CYS B 1 116 ? -3.713 -25.688 -18.172 1 92.88 116 CYS B N 1
ATOM 2372 C CA . CYS B 1 116 ? -2.297 -25.484 -18.438 1 92.88 116 CYS B CA 1
ATOM 2373 C C . CYS B 1 116 ? -1.437 -26.453 -17.656 1 92.88 116 CYS B C 1
ATOM 2375 O O . CYS B 1 116 ? -1.368 -26.375 -16.422 1 92.88 116 CYS B O 1
ATOM 2377 N N . VAL B 1 117 ? -0.726 -27.406 -18.281 1 88.5 117 VAL B N 1
ATOM 2378 C CA . VAL B 1 117 ? -0.074 -28.547 -17.656 1 88.5 117 VAL B CA 1
ATOM 2379 C C . VAL B 1 117 ? 1.145 -28.078 -16.859 1 88.5 117 VAL B C 1
ATOM 2381 O O . VAL B 1 117 ? 1.47 -28.656 -15.82 1 88.5 117 VAL B O 1
ATOM 2384 N N . ASP B 1 118 ? 1.834 -27.125 -17.188 1 92.94 118 ASP B N 1
ATOM 2385 C CA . ASP B 1 118 ? 3.01 -26.672 -16.453 1 92.94 118 ASP B CA 1
ATOM 2386 C C . ASP B 1 118 ? 2.779 -25.281 -15.844 1 92.94 118 ASP B C 1
ATOM 2388 O O . ASP B 1 118 ? 3.686 -24.453 -15.828 1 92.94 118 ASP B O 1
ATOM 2392 N N . CYS B 1 119 ? 1.514 -25.141 -15.43 1 95.38 119 CYS B N 1
ATOM 2393 C CA . CYS B 1 119 ? 1.122 -23.906 -14.766 1 95.38 119 CYS B CA 1
ATOM 2394 C C . CYS B 1 119 ? 0.491 -24.188 -13.406 1 95.38 119 CYS B C 1
ATOM 2396 O O . CYS B 1 119 ? 0.11 -25.312 -13.117 1 95.38 119 CYS B O 1
ATOM 2398 N N . VAL B 1 120 ? 0.499 -23.109 -12.648 1 93.94 120 VAL B N 1
ATOM 2399 C CA . VAL B 1 120 ? -0.219 -23.109 -11.375 1 93.94 120 VAL B CA 1
ATOM 2400 C C . VAL B 1 120 ? -1.071 -21.844 -11.266 1 93.94 120 VAL B C 1
ATOM 2402 O O . VAL B 1 120 ? -0.601 -20.75 -11.555 1 93.94 120 VAL B O 1
ATOM 2405 N N . VAL B 1 121 ? -2.326 -22.094 -10.984 1 95.44 121 VAL B N 1
ATOM 2406 C CA . VAL B 1 121 ? -3.207 -20.984 -10.648 1 95.44 121 VAL B CA 1
ATOM 2407 C C . VAL B 1 121 ? -3.529 -21.016 -9.156 1 95.44 121 VAL B C 1
ATOM 2409 O O . VAL B 1 121 ? -4.031 -22.016 -8.641 1 95.44 121 VAL B O 1
ATOM 2412 N N . LEU B 1 122 ? -3.148 -19.922 -8.531 1 94.38 122 LEU B N 1
ATOM 2413 C CA . LEU B 1 122 ? -3.414 -19.891 -7.098 1 94.38 122 LEU B CA 1
ATOM 2414 C C . LEU B 1 122 ? -3.939 -18.516 -6.672 1 94.38 122 LEU B C 1
ATOM 2416 O O . LEU B 1 122 ? -3.641 -17.5 -7.312 1 94.38 122 LEU B O 1
ATOM 2420 N N . SER B 1 123 ? -4.793 -18.547 -5.699 1 94.94 123 SER B N 1
ATOM 2421 C CA . SER B 1 123 ? -5.289 -17.312 -5.078 1 94.94 123 SER B CA 1
ATOM 2422 C C . SER B 1 123 ? -4.879 -17.234 -3.611 1 94.94 123 SER B C 1
ATOM 2424 O O . SER B 1 123 ? -4.562 -18.25 -2.992 1 94.94 123 SER B O 1
ATOM 2426 N N . PHE B 1 124 ? -4.77 -16.031 -3.191 1 91.5 124 PHE B N 1
ATOM 2427 C CA . PHE B 1 124 ? -4.719 -15.922 -1.739 1 91.5 124 PHE B CA 1
ATOM 2428 C C . PHE B 1 124 ? -5.363 -14.617 -1.277 1 91.5 124 PHE B C 1
ATOM 2430 O O . PHE B 1 124 ? -5.438 -13.656 -2.039 1 91.5 124 PHE B O 1
ATOM 2437 N N . ASN B 1 125 ? -5.922 -14.758 -0.106 1 91.56 125 ASN B N 1
ATOM 2438 C CA . ASN B 1 125 ? -6.414 -13.602 0.635 1 91.56 125 ASN B CA 1
ATOM 2439 C C . ASN B 1 125 ? -5.363 -13.062 1.6 1 91.56 125 ASN B C 1
ATOM 2441 O O . ASN B 1 125 ? -4.762 -13.828 2.357 1 91.56 125 ASN B O 1
ATOM 2445 N N . VAL B 1 126 ? -5.129 -11.836 1.396 1 86.62 126 VAL B N 1
ATOM 2446 C CA . VAL B 1 126 ? -4.238 -11.148 2.328 1 86.62 126 VAL B CA 1
ATOM 2447 C C . VAL B 1 126 ? -5.055 -10.492 3.436 1 86.62 126 VAL B C 1
ATOM 2449 O O . VAL B 1 126 ? -5.98 -9.727 3.16 1 86.62 126 VAL B O 1
ATOM 2452 N N . ASP B 1 127 ? -4.766 -10.914 4.613 1 85.75 127 ASP B N 1
ATOM 2453 C CA . ASP B 1 127 ? -5.352 -10.273 5.789 1 85.75 127 ASP B CA 1
ATOM 2454 C C . ASP B 1 127 ? -4.273 -9.602 6.637 1 85.75 127 ASP B C 1
ATOM 2456 O O . ASP B 1 127 ? -3.641 -10.25 7.473 1 85.75 127 ASP B O 1
ATOM 2460 N N . ALA B 1 128 ? -4.066 -8.367 6.359 1 75.94 128 ALA B N 1
ATOM 2461 C CA . ALA B 1 128 ? -3.17 -7.516 7.133 1 75.94 128 ALA B CA 1
ATOM 2462 C C . ALA B 1 128 ? -3.934 -6.367 7.785 1 75.94 128 ALA B C 1
ATOM 2464 O O . ALA B 1 128 ? -5.047 -6.035 7.371 1 75.94 128 ALA B O 1
ATOM 2465 N N . PRO B 1 129 ? -3.408 -5.844 8.852 1 66 129 PRO B N 1
ATOM 2466 C CA . PRO B 1 129 ? -4.129 -4.801 9.578 1 66 129 PRO B CA 1
ATOM 2467 C C . PRO B 1 129 ? -4.582 -3.652 8.68 1 66 129 PRO B C 1
ATOM 2469 O O . PRO B 1 129 ? -5.695 -3.146 8.836 1 66 129 PRO B O 1
ATOM 2472 N N . THR B 1 130 ? -3.826 -3.217 7.652 1 62.62 130 THR B N 1
ATOM 2473 C CA . THR B 1 130 ? -4.145 -2.027 6.871 1 62.62 130 THR B CA 1
ATOM 2474 C C . THR B 1 130 ? -4.492 -2.4 5.434 1 62.62 130 THR B C 1
ATOM 2476 O O . THR B 1 130 ? -4.734 -1.524 4.598 1 62.62 130 THR B O 1
ATOM 2479 N N . TYR B 1 131 ? -4.453 -3.67 5.238 1 70.75 131 TYR B N 1
ATOM 2480 C CA . TYR B 1 131 ? -4.586 -4.074 3.846 1 70.75 131 TYR B CA 1
ATOM 2481 C C . TYR B 1 131 ? -5.207 -5.461 3.736 1 70.75 131 TYR B C 1
ATOM 2483 O O . TYR B 1 131 ? -4.652 -6.438 4.254 1 70.75 131 TYR B O 1
ATOM 2491 N N . LYS B 1 132 ? -6.375 -5.535 3.166 1 78.19 132 LYS B N 1
ATOM 2492 C CA . LYS B 1 132 ? -6.996 -6.812 2.822 1 78.19 132 LYS B CA 1
ATOM 2493 C C . LYS B 1 132 ? -7.25 -6.914 1.32 1 78.19 132 LYS B C 1
ATOM 2495 O O . LYS B 1 132 ? -7.773 -5.98 0.709 1 78.19 132 LYS B O 1
ATOM 2500 N N . SER B 1 133 ? -6.789 -7.875 0.791 1 84.62 133 SER B N 1
ATOM 2501 C CA . SER B 1 133 ? -6.977 -8.055 -0.646 1 84.62 133 SER B CA 1
ATOM 2502 C C . SER B 1 133 ? -7.262 -9.508 -0.991 1 84.62 133 SER B C 1
ATOM 2504 O O . SER B 1 133 ? -7.035 -10.406 -0.174 1 84.62 133 SER B O 1
ATOM 2506 N N . MET B 1 134 ? -7.859 -9.719 -2.057 1 89.44 134 MET B N 1
ATOM 2507 C CA . MET B 1 134 ? -7.91 -10.992 -2.77 1 89.44 134 MET B CA 1
ATOM 2508 C C . MET B 1 134 ? -7.051 -10.953 -4.027 1 89.44 134 MET B C 1
ATOM 2510 O O . MET B 1 134 ? -7.129 -10 -4.805 1 89.44 134 MET B O 1
ATOM 2514 N N . GLU B 1 135 ? -6.211 -11.914 -4.141 1 93.75 135 GLU B N 1
ATOM 2515 C CA . GLU B 1 135 ? -5.285 -11.906 -5.27 1 93.75 135 GLU B CA 1
ATOM 2516 C C . GLU B 1 135 ? -5.293 -13.25 -5.996 1 93.75 135 GLU B C 1
ATOM 2518 O O . GLU B 1 135 ? -5.48 -14.297 -5.375 1 93.75 135 GLU B O 1
ATOM 2523 N N . LEU B 1 136 ? -5.211 -13.266 -7.289 1 96.19 136 LEU B N 1
ATOM 2524 C CA . LEU B 1 136 ? -5.133 -14.438 -8.148 1 96.19 136 LEU B CA 1
ATOM 2525 C C . LEU B 1 136 ? -3.934 -14.352 -9.086 1 96.19 136 LEU B C 1
ATOM 2527 O O . LEU B 1 136 ? -3.709 -13.312 -9.711 1 96.19 136 LEU B O 1
ATOM 2531 N N . TYR B 1 137 ? -3.201 -15.453 -9.156 1 96.88 137 TYR B N 1
ATOM 2532 C CA . TYR B 1 137 ? -1.98 -15.445 -9.953 1 96.88 137 TYR B CA 1
ATOM 2533 C C . TYR B 1 137 ? -1.905 -16.672 -10.852 1 96.88 137 TYR B C 1
ATOM 2535 O O . TYR B 1 137 ? -2.326 -17.766 -10.461 1 96.88 137 TYR B O 1
ATOM 2543 N N . LEU B 1 138 ? -1.359 -16.484 -11.961 1 97.69 138 LEU B N 1
ATOM 2544 C CA . LEU B 1 138 ? -0.963 -17.547 -12.875 1 97.69 138 LEU B CA 1
ATOM 2545 C C . LEU B 1 138 ? 0.555 -17.656 -12.953 1 97.69 138 LEU B C 1
ATOM 2547 O O . LEU B 1 138 ? 1.235 -16.703 -13.344 1 97.69 138 LEU B O 1
ATOM 2551 N N . PHE B 1 139 ? 1.042 -18.781 -12.578 1 97 139 PHE B N 1
ATOM 2552 C CA . PHE B 1 139 ? 2.469 -19.078 -12.68 1 97 139 PHE B CA 1
ATOM 2553 C C . PHE B 1 139 ? 2.734 -20.141 -13.742 1 97 139 PHE B C 1
ATOM 2555 O O . PHE B 1 139 ? 1.888 -21 -13.992 1 97 139 PHE B O 1
ATOM 2562 N N . SER B 1 140 ? 3.947 -20.031 -14.328 1 97 140 SER B N 1
ATOM 2563 C CA . SER B 1 140 ? 4.344 -21.016 -15.328 1 97 140 SER B CA 1
ATOM 2564 C C . SER B 1 140 ? 5.828 -21.344 -15.219 1 97 140 SER B C 1
ATOM 2566 O O . SER B 1 140 ? 6.641 -20.484 -14.891 1 97 140 SER B O 1
ATOM 2568 N N . LYS B 1 141 ? 6.105 -22.578 -15.539 1 94.31 141 LYS B N 1
ATOM 2569 C CA . LYS B 1 141 ? 7.504 -22.984 -15.633 1 94.31 141 LYS B CA 1
ATOM 2570 C C . LYS B 1 141 ? 8.141 -22.484 -16.922 1 94.31 141 LYS B C 1
ATOM 2572 O O . LYS B 1 141 ? 9.359 -22.328 -17.016 1 94.31 141 LYS B O 1
ATOM 2577 N N . ARG B 1 142 ? 7.312 -22.078 -17.906 1 92.19 142 ARG B N 1
ATOM 2578 C CA . ARG B 1 142 ? 7.785 -21.672 -19.234 1 92.19 142 ARG B CA 1
ATOM 2579 C C . ARG B 1 142 ? 7.914 -20.141 -19.312 1 92.19 142 ARG B C 1
ATOM 2581 O O . ARG B 1 142 ? 8.484 -19.625 -20.281 1 92.19 142 ARG B O 1
ATOM 2588 N N . ARG B 1 143 ? 7.414 -19.422 -18.516 1 89.69 143 ARG B N 1
ATOM 2589 C CA . ARG B 1 143 ? 7.379 -17.969 -18.516 1 89.69 143 ARG B CA 1
ATOM 2590 C C . ARG B 1 143 ? 6.293 -17.438 -19.453 1 89.69 143 ARG B C 1
ATOM 2592 O O . ARG B 1 143 ? 5.438 -16.656 -19.047 1 89.69 143 ARG B O 1
ATOM 2599 N N . GLU B 1 144 ? 6.445 -17.938 -20.703 1 92.56 144 GLU B N 1
ATOM 2600 C CA . GLU B 1 144 ? 5.414 -17.547 -21.672 1 92.56 144 GLU B CA 1
ATOM 2601 C C . GLU B 1 144 ? 4.387 -18.672 -21.844 1 92.56 144 GLU B C 1
ATOM 2603 O O . GLU B 1 144 ? 4.75 -19.844 -21.953 1 92.56 144 GLU B O 1
ATOM 2608 N N . VAL B 1 145 ? 3.076 -18.25 -21.828 1 96.25 145 VAL B N 1
ATOM 2609 C CA . VAL B 1 145 ? 2.02 -19.234 -22 1 96.25 145 VAL B CA 1
ATOM 2610 C C . VAL B 1 145 ? 1.251 -18.953 -23.297 1 96.25 145 VAL B C 1
ATOM 2612 O O . VAL B 1 145 ? 1.367 -17.875 -23.875 1 96.25 145 VAL B O 1
ATOM 2615 N N . ASP B 1 146 ? 0.537 -19.938 -23.703 1 95.25 146 ASP B N 1
ATOM 2616 C CA . ASP B 1 146 ? -0.277 -19.766 -24.906 1 95.25 146 ASP B CA 1
ATOM 2617 C C . ASP B 1 146 ? -1.461 -18.844 -24.625 1 95.25 146 ASP B C 1
ATOM 2619 O O . ASP B 1 146 ? -1.912 -18.719 -23.484 1 95.25 146 ASP B O 1
ATOM 2623 N N . GLN B 1 147 ? -1.896 -18.281 -25.734 1 95.44 147 GLN B N 1
ATOM 2624 C CA . GLN B 1 147 ? -3.008 -17.344 -25.625 1 95.44 147 GLN B CA 1
ATOM 2625 C C . GLN B 1 147 ? -4.227 -18.016 -25 1 95.44 147 GLN B C 1
ATOM 2627 O O . GLN B 1 147 ? -4.934 -17.391 -24.203 1 95.44 147 GLN B O 1
ATOM 2632 N N . LYS B 1 148 ? -4.422 -19.266 -25.406 1 95.12 148 LYS B N 1
ATOM 2633 C CA . LYS B 1 148 ? -5.574 -19.969 -24.875 1 95.12 148 LYS B CA 1
ATOM 2634 C C . LYS B 1 148 ? -5.465 -20.125 -23.359 1 95.12 148 LYS B C 1
ATOM 2636 O O . LYS B 1 148 ? -6.469 -20.047 -22.641 1 95.12 148 LYS B O 1
ATOM 2641 N N . GLU B 1 149 ? -4.301 -20.359 -22.859 1 96.12 149 GLU B N 1
ATOM 2642 C CA . GLU B 1 149 ? -4.062 -20.5 -21.422 1 96.12 149 GLU B CA 1
ATOM 2643 C C . GLU B 1 149 ? -4.27 -19.172 -20.703 1 96.12 149 GLU B C 1
ATOM 2645 O O . GLU B 1 149 ? -4.832 -19.156 -19.609 1 96.12 149 GLU B O 1
ATOM 2650 N N . LEU B 1 150 ? -3.848 -18.078 -21.297 1 96.12 150 LEU B N 1
ATOM 2651 C CA . LEU B 1 150 ? -4.062 -16.734 -20.734 1 96.12 150 LEU B CA 1
ATOM 2652 C C . LEU B 1 150 ? -5.551 -16.391 -20.719 1 96.12 150 LEU B C 1
ATOM 2654 O O . LEU B 1 150 ? -6.039 -15.781 -19.766 1 96.12 150 LEU B O 1
ATOM 2658 N N . GLU B 1 151 ? -6.234 -16.781 -21.781 1 94.88 151 GLU B N 1
ATOM 2659 C CA . GLU B 1 151 ? -7.672 -16.531 -21.844 1 94.88 151 GLU B CA 1
ATOM 2660 C C . GLU B 1 151 ? -8.422 -17.312 -20.766 1 94.88 151 GLU B C 1
ATOM 2662 O O . GLU B 1 151 ? -9.375 -16.812 -20.172 1 94.88 151 GLU B O 1
ATOM 2667 N N . GLU B 1 152 ? -7.996 -18.547 -20.578 1 95.62 152 GLU B N 1
ATOM 2668 C CA . GLU B 1 152 ? -8.594 -19.328 -19.484 1 95.62 152 GLU B CA 1
ATOM 2669 C C . GLU B 1 152 ? -8.406 -18.625 -18.141 1 95.62 152 GLU B C 1
ATOM 2671 O O . GLU B 1 152 ? -9.352 -18.516 -17.359 1 95.62 152 GLU B O 1
ATOM 2676 N N . PHE B 1 153 ? -7.207 -18.156 -17.906 1 96.81 153 PHE B N 1
ATOM 2677 C CA . PHE B 1 153 ? -6.938 -17.422 -16.688 1 96.81 153 PHE B CA 1
ATOM 2678 C C . PHE B 1 153 ? -7.828 -16.188 -16.578 1 96.81 153 PHE B C 1
ATOM 2680 O O . PHE B 1 153 ? -8.391 -15.898 -15.531 1 96.81 153 PHE B O 1
ATOM 2687 N N . GLY B 1 154 ? -7.867 -15.461 -17.625 1 96.38 154 GLY B N 1
ATOM 2688 C CA . GLY B 1 154 ? -8.758 -14.312 -17.656 1 96.38 154 GLY B CA 1
ATOM 2689 C C . GLY B 1 154 ? -10.188 -14.648 -17.312 1 96.38 154 GLY B C 1
ATOM 2690 O O . GLY B 1 154 ? -10.852 -13.906 -16.578 1 96.38 154 GLY B O 1
ATOM 2691 N N . SER B 1 155 ? -10.648 -15.734 -17.812 1 94.06 155 SER B N 1
ATOM 2692 C CA . SER B 1 155 ? -12 -16.188 -17.484 1 94.06 155 SER B CA 1
ATOM 2693 C C . SER B 1 155 ? -12.133 -16.516 -16 1 94.06 155 SER B C 1
ATOM 2695 O O . SER B 1 155 ? -13.18 -16.266 -15.398 1 94.06 155 SER B O 1
ATOM 2697 N N . GLN B 1 156 ? -11.102 -17.172 -15.445 1 95.69 156 GLN B N 1
ATOM 2698 C CA . GLN B 1 156 ? -11.109 -17.438 -14.016 1 95.69 156 GLN B CA 1
ATOM 2699 C C . GLN B 1 156 ? -11.195 -16.141 -13.211 1 95.69 156 GLN B C 1
ATOM 2701 O O . GLN B 1 156 ? -11.945 -16.062 -12.242 1 95.69 156 GLN B O 1
ATOM 2706 N N . VAL B 1 157 ? -10.445 -15.125 -13.641 1 94.81 157 VAL B N 1
ATOM 2707 C CA . VAL B 1 157 ? -10.453 -13.812 -13.008 1 94.81 157 VAL B CA 1
ATOM 2708 C C . VAL B 1 157 ? -11.867 -13.234 -13.031 1 94.81 157 VAL B C 1
ATOM 2710 O O . VAL B 1 157 ? -12.359 -12.742 -12.016 1 94.81 157 VAL B O 1
ATOM 2713 N N . GLU B 1 158 ? -12.531 -13.336 -14.141 1 90.5 158 GLU B N 1
ATOM 2714 C CA . GLU B 1 158 ? -13.891 -12.836 -14.305 1 90.5 158 GLU B CA 1
ATOM 2715 C C . GLU B 1 158 ? -14.867 -13.602 -13.422 1 90.5 158 GLU B C 1
ATOM 2717 O O . GLU B 1 158 ? -15.75 -13.008 -12.789 1 90.5 158 GLU B O 1
ATOM 2722 N N . CYS B 1 159 ? -14.719 -14.852 -13.422 1 91.38 159 CYS B N 1
ATOM 2723 C CA . CYS B 1 159 ? -15.617 -15.695 -12.648 1 91.38 159 CYS B CA 1
ATOM 2724 C C . CYS B 1 159 ? -15.531 -15.375 -11.156 1 91.38 159 CYS B C 1
ATOM 2726 O O . CYS B 1 159 ? -16.516 -15.5 -10.43 1 91.38 159 CYS B O 1
ATOM 2728 N N . LEU B 1 160 ? -14.336 -15.031 -10.727 1 91.56 160 LEU B N 1
ATOM 2729 C CA . LEU B 1 160 ? -14.125 -14.703 -9.32 1 91.56 160 LEU B CA 1
ATOM 2730 C C . LEU B 1 160 ? -14.438 -13.234 -9.055 1 91.56 160 LEU B C 1
ATOM 2732 O O . LEU B 1 160 ? -14.18 -12.734 -7.953 1 91.56 160 LEU B O 1
ATOM 2736 N N . ASN B 1 161 ? -14.953 -12.508 -10.062 1 89.88 161 ASN B N 1
ATOM 2737 C CA . ASN B 1 161 ? -15.312 -11.102 -9.984 1 89.88 161 ASN B CA 1
ATOM 2738 C C . ASN B 1 161 ? -14.125 -10.242 -9.555 1 89.88 161 ASN B C 1
ATOM 2740 O O . ASN B 1 161 ? -14.25 -9.398 -8.664 1 89.88 161 ASN B O 1
ATOM 2744 N N . MET B 1 162 ? -12.984 -10.5 -10.164 1 89 162 MET B N 1
ATOM 2745 C CA . MET B 1 162 ? -11.758 -9.75 -9.898 1 89 162 MET B CA 1
ATOM 2746 C C . MET B 1 162 ? -11.477 -8.75 -11.016 1 89 162 MET B C 1
ATOM 2748 O O . MET B 1 162 ? -12 -8.883 -12.125 1 89 162 MET B O 1
ATOM 2752 N N . PRO B 1 163 ? -10.727 -7.648 -10.648 1 86.94 163 PRO B N 1
ATOM 2753 C CA . PRO B 1 163 ? -10.305 -6.73 -11.711 1 86.94 163 PRO B CA 1
ATOM 2754 C C . PRO B 1 163 ? -9.539 -7.434 -12.828 1 86.94 163 PRO B C 1
ATOM 2756 O O . PRO B 1 163 ? -8.984 -8.516 -12.617 1 86.94 163 PRO B O 1
ATOM 2759 N N . LYS B 1 164 ? -9.539 -6.785 -13.953 1 90.56 164 LYS B N 1
ATOM 2760 C CA . LYS B 1 164 ? -8.805 -7.34 -15.086 1 90.56 164 LYS B CA 1
ATOM 2761 C C . LYS B 1 164 ? -7.355 -7.625 -14.719 1 90.56 164 LYS B C 1
ATOM 2763 O O . LYS B 1 164 ? -6.715 -6.828 -14.031 1 90.56 164 LYS B O 1
ATOM 2768 N N . HIS B 1 165 ? -6.844 -8.766 -15.195 1 93.69 165 HIS B N 1
ATOM 2769 C CA . HIS B 1 165 ? -5.484 -9.188 -14.867 1 93.69 165 HIS B CA 1
ATOM 2770 C C . HIS B 1 165 ? -4.453 -8.406 -15.672 1 93.69 165 HIS B C 1
ATOM 2772 O O . HIS B 1 165 ? -4.75 -7.926 -16.766 1 93.69 165 HIS B O 1
ATOM 2778 N N . SER B 1 166 ? -3.342 -8.234 -15.047 1 93.44 166 SER B N 1
ATOM 2779 C CA . SER B 1 166 ? -2.148 -7.738 -15.727 1 93.44 166 SER B CA 1
ATOM 2780 C C . SER B 1 166 ? -1.233 -8.883 -16.141 1 93.44 166 SER B C 1
ATOM 2782 O O . SER B 1 166 ? -1.158 -9.906 -15.461 1 93.44 166 SER B O 1
ATOM 2784 N N . VAL B 1 167 ? -0.548 -8.711 -17.266 1 94.5 167 VAL B N 1
ATOM 2785 C CA . VAL B 1 167 ? 0.372 -9.727 -17.766 1 94.5 167 VAL B CA 1
ATOM 2786 C C . VAL B 1 167 ? 1.802 -9.188 -17.719 1 94.5 167 VAL B C 1
ATOM 2788 O O . VAL B 1 167 ? 2.059 -8.055 -18.125 1 94.5 167 VAL B O 1
ATOM 2791 N N . LEU B 1 168 ? 2.641 -10.023 -17.188 1 94.94 168 LEU B N 1
ATOM 2792 C CA . LEU B 1 168 ? 4.039 -9.609 -17.141 1 94.94 168 LEU B CA 1
ATOM 2793 C C . LEU B 1 168 ? 4.75 -9.922 -18.453 1 94.94 168 LEU B C 1
ATOM 2795 O O . LEU B 1 168 ? 4.359 -10.836 -19.172 1 94.94 168 LEU B O 1
ATOM 2799 N N . ASP B 1 169 ? 5.738 -9.125 -18.703 1 93.62 169 ASP B N 1
ATOM 2800 C CA . ASP B 1 169 ? 6.586 -9.336 -19.875 1 93.62 169 ASP B CA 1
ATOM 2801 C C . ASP B 1 169 ? 7.457 -10.578 -19.703 1 93.62 169 ASP B C 1
ATOM 2803 O O . ASP B 1 169 ? 8.359 -10.602 -18.859 1 93.62 169 ASP B O 1
ATOM 2807 N N . PRO B 1 170 ? 7.238 -11.625 -20.516 1 93.94 170 PRO B N 1
ATOM 2808 C CA . PRO B 1 170 ? 7.98 -12.875 -20.312 1 93.94 170 PRO B CA 1
ATOM 2809 C C . PRO B 1 170 ? 9.453 -12.75 -20.703 1 93.94 170 PRO B C 1
ATOM 2811 O O . PRO B 1 170 ? 10.242 -13.656 -20.422 1 93.94 170 PRO B O 1
ATOM 2814 N N . THR B 1 171 ? 9.836 -11.695 -21.312 1 93.56 171 THR B N 1
ATOM 2815 C CA . THR B 1 171 ? 11.203 -11.547 -21.797 1 93.56 171 THR B CA 1
ATOM 2816 C C . THR B 1 171 ? 12.102 -10.961 -20.703 1 93.56 171 THR B C 1
ATOM 2818 O O . THR B 1 171 ? 13.328 -10.984 -20.828 1 93.56 171 THR B O 1
ATOM 2821 N N . LYS B 1 172 ? 11.484 -10.445 -19.688 1 94 172 LYS B N 1
ATOM 2822 C CA . LYS B 1 172 ? 12.273 -9.867 -18.609 1 94 172 LYS B CA 1
ATOM 2823 C C . LYS B 1 172 ? 12.992 -10.945 -17.812 1 94 172 LYS B C 1
ATOM 2825 O O . LYS B 1 172 ? 12.43 -12.016 -17.547 1 94 172 LYS B O 1
ATOM 2830 N N . GLU B 1 173 ? 14.148 -10.664 -17.438 1 93.75 173 GLU B N 1
ATOM 2831 C CA . GLU B 1 173 ? 14.93 -11.625 -16.672 1 93.75 173 GLU B CA 1
ATOM 2832 C C . GLU B 1 173 ? 14.305 -11.875 -15.297 1 93.75 173 GLU B C 1
ATOM 2834 O O . GLU B 1 173 ? 13.68 -10.984 -14.727 1 93.75 173 GLU B O 1
ATOM 2839 N N . LEU B 1 174 ? 14.484 -13.102 -14.805 1 95.06 174 LEU B N 1
ATOM 2840 C CA . LEU B 1 174 ? 14.086 -13.43 -13.445 1 95.06 174 LEU B CA 1
ATOM 2841 C C . LEU B 1 174 ? 15.234 -13.188 -12.469 1 95.06 174 LEU B C 1
ATOM 2843 O O . LEU B 1 174 ? 16.406 -13.312 -12.836 1 95.06 174 LEU B O 1
ATOM 2847 N N . CYS B 1 175 ? 14.797 -12.852 -11.289 1 95 175 CYS B N 1
ATOM 2848 C CA . CYS B 1 175 ? 15.805 -12.797 -10.234 1 95 175 CYS B CA 1
ATOM 2849 C C . CYS B 1 175 ? 16.469 -14.156 -10.039 1 95 175 CYS B C 1
ATOM 2851 O O . CYS B 1 175 ? 15.82 -15.195 -10.195 1 95 175 CYS B O 1
ATOM 2853 N N . PRO B 1 176 ? 17.781 -14.156 -9.812 1 92.31 176 PRO B N 1
ATOM 2854 C CA . PRO B 1 176 ? 18.422 -15.43 -9.477 1 92.31 176 PRO B CA 1
ATOM 2855 C C . PRO B 1 176 ? 17.922 -16.016 -8.164 1 92.31 176 PRO B C 1
ATOM 2857 O O . PRO B 1 176 ? 17.156 -15.367 -7.445 1 92.31 176 PRO B O 1
ATOM 2860 N N . ASP B 1 177 ? 18.25 -17.219 -7.938 1 88.5 177 ASP B N 1
ATOM 2861 C CA . ASP B 1 177 ? 17.906 -17.844 -6.66 1 88.5 177 ASP B CA 1
ATOM 2862 C C . ASP B 1 177 ? 18.5 -17.062 -5.492 1 88.5 177 ASP B C 1
ATOM 2864 O O . ASP B 1 177 ? 19.578 -16.484 -5.613 1 88.5 177 ASP B O 1
ATOM 2868 N N . GLN B 1 178 ? 17.641 -17.062 -4.406 1 81.31 178 GLN B N 1
ATOM 2869 C CA . GLN B 1 178 ? 18.062 -16.266 -3.262 1 81.31 178 GLN B CA 1
ATOM 2870 C C . GLN B 1 178 ? 19.469 -16.656 -2.797 1 81.31 178 GLN B C 1
ATOM 2872 O O . GLN B 1 178 ? 20.281 -15.797 -2.455 1 81.31 178 GLN B O 1
ATOM 2877 N N . ALA B 1 179 ? 19.625 -17.969 -2.773 1 76.88 179 ALA B N 1
ATOM 2878 C CA . ALA B 1 179 ? 20.953 -18.469 -2.373 1 76.88 179 ALA B CA 1
ATOM 2879 C C . ALA B 1 179 ? 22.031 -18 -3.346 1 76.88 179 ALA B C 1
ATOM 2881 O O . ALA B 1 179 ? 23.125 -17.609 -2.932 1 76.88 179 ALA B O 1
ATOM 2882 N N . ALA B 1 180 ? 21.719 -18.016 -4.539 1 76.94 180 ALA B N 1
ATOM 2883 C CA . ALA B 1 180 ? 22.656 -17.562 -5.559 1 76.94 180 ALA B CA 1
ATOM 2884 C C . ALA B 1 180 ? 22.906 -16.062 -5.453 1 76.94 180 ALA B C 1
ATOM 2886 O O . ALA B 1 180 ? 24.031 -15.594 -5.656 1 76.94 180 ALA B O 1
ATOM 2887 N N . ALA B 1 181 ? 21.875 -15.32 -5.148 1 75.81 181 ALA B N 1
ATOM 2888 C CA . ALA B 1 181 ? 22 -13.867 -5.02 1 75.81 181 ALA B CA 1
ATOM 2889 C C . ALA B 1 181 ? 22.906 -13.508 -3.846 1 75.81 181 ALA B C 1
ATOM 2891 O O . ALA B 1 181 ? 23.719 -12.578 -3.941 1 75.81 181 ALA B O 1
ATOM 2892 N N . ALA B 1 182 ? 22.672 -14.156 -2.754 1 70.44 182 ALA B N 1
ATOM 2893 C CA . ALA B 1 182 ? 23.484 -13.906 -1.562 1 70.44 182 ALA B CA 1
ATOM 2894 C C . ALA B 1 182 ? 24.953 -14.211 -1.826 1 70.44 182 ALA B C 1
ATOM 2896 O O . ALA B 1 182 ? 25.828 -13.492 -1.357 1 70.44 182 ALA B O 1
ATOM 2897 N N . ALA B 1 183 ? 25.188 -15.234 -2.564 1 71.38 183 ALA B N 1
ATOM 2898 C CA . ALA B 1 183 ? 26.562 -15.625 -2.885 1 71.38 183 ALA B CA 1
ATOM 2899 C C . ALA B 1 183 ? 27.234 -14.578 -3.766 1 71.38 183 ALA B C 1
ATOM 2901 O O . ALA B 1 183 ? 28.438 -14.312 -3.621 1 71.38 183 ALA B O 1
ATOM 2902 N N . GLN B 1 184 ? 26.469 -14.023 -4.605 1 68.25 184 GLN B N 1
ATOM 2903 C CA . GLN B 1 184 ? 27 -13.016 -5.512 1 68.25 184 GLN B CA 1
ATOM 2904 C C . GLN B 1 184 ? 27.297 -11.711 -4.777 1 68.25 184 GLN B C 1
ATOM 2906 O O . GLN B 1 184 ? 28.219 -10.984 -5.137 1 68.25 184 GLN B O 1
ATOM 2911 N N . GLY B 1 185 ? 26.438 -11.297 -3.889 1 61.53 185 GLY B N 1
ATOM 2912 C CA . GLY B 1 185 ? 26.703 -10.102 -3.102 1 61.53 185 GLY B CA 1
ATOM 2913 C C . GLY B 1 185 ? 27.938 -10.219 -2.23 1 61.53 185 GLY B C 1
ATOM 2914 O O . GLY B 1 185 ? 28.688 -9.258 -2.078 1 61.53 185 GLY B O 1
ATOM 2915 N N . GLU B 1 186 ? 28.094 -11.391 -1.663 1 59.53 186 GLU B N 1
ATOM 2916 C CA . GLU B 1 186 ? 29.266 -11.672 -0.834 1 59.53 186 GLU B CA 1
ATOM 2917 C C . GLU B 1 186 ? 30.547 -11.617 -1.658 1 59.53 186 GLU B C 1
ATOM 2919 O O . GLU B 1 186 ? 31.578 -11.117 -1.191 1 59.53 186 GLU B O 1
ATOM 2924 N N . ASN B 1 187 ? 30.422 -12.172 -2.76 1 59.22 187 ASN B N 1
ATOM 2925 C CA . ASN B 1 187 ? 31.609 -12.18 -3.604 1 59.22 187 ASN B CA 1
ATOM 2926 C C . ASN B 1 187 ? 31.984 -10.773 -4.059 1 59.22 187 ASN B C 1
ATOM 2928 O O . ASN B 1 187 ? 33.156 -10.477 -4.266 1 59.22 187 ASN B O 1
ATOM 2932 N N . ARG B 1 188 ? 31.062 -9.961 -4.145 1 58.72 188 ARG B N 1
ATOM 2933 C CA . ARG B 1 188 ? 31.344 -8.594 -4.559 1 58.72 188 ARG B CA 1
ATOM 2934 C C . ARG B 1 188 ? 31.969 -7.793 -3.42 1 58.72 188 ARG B C 1
ATOM 2936 O O . ARG B 1 188 ? 32.75 -6.883 -3.656 1 58.72 188 ARG B O 1
ATOM 2943 N N . THR B 1 189 ? 31.688 -8.086 -2.219 1 53.09 189 THR B N 1
ATOM 2944 C CA . THR B 1 189 ? 32.312 -7.383 -1.105 1 53.09 189 THR B CA 1
ATOM 2945 C C . THR B 1 189 ? 33.75 -7.906 -0.871 1 53.09 189 THR B C 1
ATOM 2947 O O . THR B 1 189 ? 34.531 -7.289 -0.145 1 53.09 189 THR B O 1
ATOM 2950 N N . LYS B 1 190 ? 34.031 -8.984 -1.401 1 57.97 190 LYS B N 1
ATOM 2951 C CA . LYS B 1 190 ? 35.375 -9.555 -1.164 1 57.97 190 LYS B CA 1
ATOM 2952 C C . LYS B 1 190 ? 36.344 -9.102 -2.23 1 57.97 190 LYS B C 1
ATOM 2954 O O . LYS B 1 190 ? 37.562 -9.211 -2.041 1 57.97 190 LYS B O 1
ATOM 2959 N N . ASP B 1 191 ? 35.812 -8.656 -3.217 1 43.31 191 ASP B N 1
ATOM 2960 C CA . ASP B 1 191 ? 36.781 -8.156 -4.168 1 43.31 191 ASP B CA 1
ATOM 2961 C C . ASP B 1 191 ? 37.062 -6.668 -3.961 1 43.31 191 ASP B C 1
ATOM 2963 O O . ASP B 1 191 ? 36.125 -5.895 -3.723 1 43.31 191 ASP B O 1
#

InterPro domains:
  IPR012674 Calycin [G3DSA:2.40.128.20] (21-182)
  IPR012674 Calycin [SSF50814] (27-171)

Organism: NCBI:txid1841481